Protein AF-0000000083318407 (afdb_homodimer)

Foldseek 3Di:
DDPPVPPADPVNVVVVLVVVLQVVLQVLCVVVPDGPVLLVLLVVCVVPFWAFLVRSCVVVVHDSVVSVVSLVVCVVVVQKDWDADPVDNPTITIGGDPNSVVSCVVRVVVSVVSVCVVCPPPDPVRVVVVVVVVVVVVVVVVD/DDPPVPPADPVNVVVVLVVVLQVVLQVLCVVVPDGPVLLVLLVVCVVPFWAFLVRSCVVVVHDSVVSVVSLVVCVVVVQKDWDADPVDNPTITIGGDPNSVVSCVVRVVVSVVSVCVSCPPPDPVRVVVVVVVVVVVVVVVVD

Sequence (286 aa):
MRMDHQADTLGFLLSRTYLAYAKAAGKITAGADMTPEQYGVLHRLTLADGVSQKKLAAIHSRDQTSISKVLDKLEHKEMIVRRGNPTDRRSVLVHLTDKGRDVERLLTPLMEASNAEAIEGLTEEELNLFIRVLNRIFGNVSGMRMDHQADTLGFLLSRTYLAYAKAAGKITAGADMTPEQYGVLHRLTLADGVSQKKLAAIHSRDQTSISKVLDKLEHKEMIVRRGNPTDRRSVLVHLTDKGRDVERLLTPLMEASNAEAIEGLTEEELNLFIRVLNRIFGNVSG

Secondary structure (DSSP, 8-state):
----TTS--HHHHHHHHHHHHHHHHHHHHGGGT--HHHHHHHHHHHHSSSEEHHHHHHHTT--HHHHHHHHHHHHHTTSEEEEEETTEEEEEEEEE-HHHHHHHHHHHHHHHHHHHHHTTT--HHHHHHHHHHHHHHHHHHH-/----TTS--HHHHHHHHHHHHHHHHHHHHGGGT--HHHHHHHHHHHHSSSEEHHHHHHHTT--HHHHHHHHHHHHHTTSEEEEEETTEEEEEEEEE-HHHHHHHHHHHHHHHHHHHHHTTT--HHHHHHHHHHHHHHHHHHH-

Radius of gyration: 20.49 Å; Cα contacts (8 Å, |Δi|>4): 335; chains: 2; bounding box: 45×53×48 Å

InterPro domains:
  IPR000835 MarR-type HTH domain [PF01047] (34-92)
  IPR000835 MarR-type HTH domain [PR00598] (51-67)
  IPR000835 MarR-type HTH domain [PR00598] (68-83)
  IPR000835 MarR-type HTH domain [PR00598] (87-103)
  IPR000835 MarR-type HTH domain [PR00598] (117-137)
  IPR000835 MarR-type HTH domain [PS50995] (7-139)
  IPR000835 MarR-type HTH domain [SM00347] (27-127)
  IPR036388 Winged helix-like DNA-binding domain superfamily [G3DSA:1.10.10.10] (2-142)
  IPR036390 Winged helix DNA-binding domain superfamily [SSF46785] (3-141)
  IPR039422 Transcription regulators MarR/SlyA-like [PTHR33164] (12-137)

Structure (mmCIF, N/CA/C/O backbone):
data_AF-0000000083318407-model_v1
#
loop_
_entity.id
_entity.type
_entity.pdbx_description
1 polymer 'MarR family transcriptional regulator'
#
loop_
_atom_site.group_PDB
_atom_site.id
_atom_site.type_symbol
_atom_site.label_atom_id
_atom_site.label_alt_id
_atom_site.label_comp_id
_atom_site.label_asym_id
_atom_site.label_entity_id
_atom_site.label_seq_id
_atom_site.pdbx_PDB_ins_code
_atom_site.Cartn_x
_atom_site.Cartn_y
_atom_site.Cartn_z
_atom_site.occupancy
_atom_site.B_iso_or_equiv
_atom_site.auth_seq_id
_atom_site.auth_comp_id
_atom_site.auth_asym_id
_atom_site.auth_atom_id
_atom_site.pdbx_PDB_model_num
ATOM 1 N N . MET A 1 1 ? -19.984 14.727 -1.677 1 25.41 1 MET A N 1
ATOM 2 C CA . MET A 1 1 ? -18.891 15.211 -0.849 1 25.41 1 MET A CA 1
ATOM 3 C C . MET A 1 1 ? -17.609 15.391 -1.678 1 25.41 1 MET A C 1
ATOM 5 O O . MET A 1 1 ? -17.125 14.438 -2.289 1 25.41 1 MET A O 1
ATOM 9 N N . ARG A 1 2 ? -17.344 16.516 -2.264 1 30.41 2 ARG A N 1
ATOM 10 C CA . ARG A 1 2 ? -16.344 17.078 -3.158 1 30.41 2 ARG A CA 1
ATOM 11 C C . ARG A 1 2 ? -14.938 16.672 -2.736 1 30.41 2 ARG A C 1
ATOM 13 O O . ARG A 1 2 ? -14.602 16.719 -1.552 1 30.41 2 ARG A O 1
ATOM 20 N N . MET A 1 3 ? -14.469 15.695 -3.219 1 35.44 3 MET A N 1
ATOM 21 C CA . MET A 1 3 ? -13.016 15.586 -3.096 1 35.44 3 MET A CA 1
ATOM 22 C C . MET A 1 3 ? -12.367 16.969 -3.1 1 35.44 3 MET A C 1
ATOM 24 O O . MET A 1 3 ? -12.438 17.688 -4.098 1 35.44 3 MET A O 1
ATOM 28 N N . ASP A 1 4 ? -12.648 17.781 -2.355 1 37.5 4 ASP A N 1
ATOM 29 C CA . ASP A 1 4 ? -11.859 19.016 -2.359 1 37.5 4 ASP A CA 1
ATOM 30 C C . ASP A 1 4 ? -10.414 18.734 -2.746 1 37.5 4 ASP A C 1
ATOM 32 O O . ASP A 1 4 ? -9.695 18.031 -2.023 1 37.5 4 ASP A O 1
ATOM 36 N N . HIS A 1 5 ? -10.148 18.406 -4.129 1 45.22 5 HIS A N 1
ATOM 37 C CA . HIS A 1 5 ? -9.023 18.219 -5.039 1 45.22 5 HIS A CA 1
ATOM 38 C C . HIS A 1 5 ? -7.719 18.703 -4.418 1 45.22 5 HIS A C 1
ATOM 40 O O . HIS A 1 5 ? -6.641 18.219 -4.762 1 45.22 5 HIS A O 1
ATOM 46 N N . GLN A 1 6 ? -7.941 19.969 -3.982 1 47.19 6 GLN A N 1
ATOM 47 C CA . GLN A 1 6 ? -6.77 20.812 -3.744 1 47.19 6 GLN A CA 1
ATOM 48 C C . GLN A 1 6 ? -5.762 20.094 -2.846 1 47.19 6 GLN A C 1
ATOM 50 O O . GLN A 1 6 ? -4.555 20.312 -2.967 1 47.19 6 GLN A O 1
ATOM 55 N N . ALA A 1 7 ? -6.348 19.125 -1.825 1 58.28 7 ALA A N 1
ATOM 56 C CA . ALA A 1 7 ? -5.449 18.828 -0.712 1 58.28 7 ALA A CA 1
ATOM 57 C C . ALA A 1 7 ? -4.902 17.406 -0.801 1 58.28 7 ALA A C 1
ATOM 59 O O . ALA A 1 7 ? -3.992 17.047 -0.054 1 58.28 7 ALA A O 1
ATOM 60 N N . ASP A 1 8 ? -5.41 16.672 -1.977 1 79.44 8 ASP A N 1
ATOM 61 C CA . ASP A 1 8 ? -4.926 15.305 -1.774 1 79.44 8 ASP A CA 1
ATOM 62 C C . ASP A 1 8 ? -3.633 15.062 -2.549 1 79.44 8 ASP A C 1
ATOM 64 O O . ASP A 1 8 ? -3.551 15.367 -3.742 1 79.44 8 ASP A O 1
ATOM 68 N N . THR A 1 9 ? -2.656 14.797 -1.932 1 87.38 9 THR A N 1
ATOM 69 C CA . THR A 1 9 ? -1.346 14.492 -2.494 1 87.38 9 THR A CA 1
ATOM 70 C C . THR A 1 9 ? -1.363 13.141 -3.203 1 87.38 9 THR A C 1
ATOM 72 O O . THR A 1 9 ? -2.266 12.328 -2.982 1 87.38 9 THR A O 1
ATOM 75 N N . LEU A 1 10 ? -0.443 12.977 -4.117 1 90.75 10 LEU A N 1
ATOM 76 C CA . LEU A 1 10 ? -0.267 11.703 -4.809 1 90.75 10 LEU A CA 1
ATOM 77 C C . LEU A 1 10 ? -0.138 10.562 -3.811 1 90.75 10 LEU A C 1
ATOM 79 O O . LEU A 1 10 ? -0.76 9.508 -3.982 1 90.75 10 LEU A O 1
ATOM 83 N N . GLY A 1 11 ? 0.652 10.805 -2.801 1 91.81 11 GLY A N 1
ATOM 84 C CA . GLY A 1 11 ? 0.847 9.789 -1.78 1 91.81 11 GLY A CA 1
ATOM 85 C C . GLY A 1 11 ? -0.444 9.367 -1.102 1 91.81 11 GLY A C 1
ATOM 86 O O . GLY A 1 11 ? -0.684 8.172 -0.895 1 91.81 11 GLY A O 1
ATOM 87 N N . PHE A 1 12 ? -1.238 10.336 -0.855 1 90.94 12 PHE A N 1
ATOM 88 C CA . PHE A 1 12 ? -2.521 10.07 -0.216 1 90.94 12 PHE A CA 1
ATOM 89 C C . PHE A 1 12 ? -3.426 9.258 -1.139 1 90.94 12 PHE A C 1
ATOM 91 O O . PHE A 1 12 ? -4.004 8.25 -0.723 1 90.94 12 PHE A O 1
ATOM 98 N N . LEU A 1 13 ? -3.531 9.672 -2.363 1 93.62 13 LEU A N 1
ATOM 99 C CA . LEU A 1 13 ? -4.422 9.016 -3.318 1 93.62 13 LEU A CA 1
ATOM 100 C C . LEU A 1 13 ? -3.967 7.59 -3.598 1 93.62 13 LEU A C 1
ATOM 102 O O . LEU A 1 13 ? -4.793 6.68 -3.701 1 93.62 13 LEU A O 1
ATOM 106 N N . LEU A 1 14 ? -2.678 7.359 -3.699 1 94.69 14 LEU A N 1
ATOM 107 C CA . LEU A 1 14 ? -2.127 6.023 -3.891 1 94.69 14 LEU A CA 1
ATOM 108 C C . LEU A 1 14 ? -2.398 5.145 -2.676 1 94.69 14 LEU A C 1
ATOM 110 O O . LEU A 1 14 ? -2.816 3.992 -2.82 1 94.69 14 LEU A O 1
ATOM 114 N N . SER A 1 15 ? -2.193 5.668 -1.496 1 93.56 15 SER A N 1
ATOM 115 C CA . SER A 1 15 ? -2.34 4.91 -0.257 1 93.56 15 SER A CA 1
ATOM 116 C C . SER A 1 15 ? -3.789 4.496 -0.031 1 93.56 15 SER A C 1
ATOM 118 O O . SER A 1 15 ? -4.07 3.328 0.245 1 93.56 15 SER A O 1
ATOM 120 N N . ARG A 1 16 ? -4.676 5.473 -0.14 1 92.06 16 ARG A N 1
ATOM 121 C CA . ARG A 1 16 ? -6.07 5.156 0.15 1 92.06 16 ARG A CA 1
ATOM 122 C C . ARG A 1 16 ? -6.617 4.133 -0.842 1 92.06 16 ARG A C 1
ATOM 124 O O . ARG A 1 16 ? -7.398 3.256 -0.471 1 92.06 16 ARG A O 1
ATOM 131 N N . THR A 1 17 ? -6.273 4.281 -2.156 1 95.19 17 THR A N 1
ATOM 132 C CA . THR A 1 17 ? -6.75 3.357 -3.18 1 95.19 17 THR A CA 1
ATOM 133 C C . THR A 1 17 ? -6.176 1.961 -2.959 1 95.19 17 THR A C 1
ATOM 135 O O . THR A 1 17 ? -6.898 0.967 -3.045 1 95.19 17 THR A O 1
ATOM 138 N N . TYR A 1 18 ? -4.891 1.896 -2.641 1 94.69 18 TYR A N 1
ATOM 139 C CA . TYR A 1 18 ? -4.262 0.607 -2.369 1 94.69 18 TYR A CA 1
ATOM 140 C C . TYR A 1 18 ? -4.906 -0.07 -1.165 1 94.69 18 TYR A C 1
ATOM 142 O O . TYR A 1 18 ? -5.23 -1.258 -1.214 1 94.69 18 TYR A O 1
ATOM 150 N N . LEU A 1 19 ? -5.102 0.662 -0.114 1 92.38 19 LEU A N 1
ATOM 151 C CA . LEU A 1 19 ? -5.652 0.089 1.11 1 92.38 19 LEU A CA 1
ATOM 152 C C . LEU A 1 19 ? -7.082 -0.392 0.892 1 92.38 19 LEU A C 1
ATOM 154 O O . LEU A 1 19 ? -7.477 -1.438 1.411 1 92.38 19 LEU A O 1
ATOM 158 N N . ALA A 1 20 ? -7.848 0.402 0.17 1 93.62 20 ALA A N 1
ATOM 159 C CA . ALA A 1 20 ? -9.203 -0.026 -0.167 1 93.62 20 ALA A CA 1
ATOM 160 C C . ALA A 1 20 ? -9.188 -1.3 -1.006 1 93.62 20 ALA A C 1
ATOM 162 O O . ALA A 1 20 ? -9.977 -2.217 -0.773 1 93.62 20 ALA A O 1
ATOM 163 N N . TYR A 1 21 ? -8.289 -1.341 -1.999 1 94.56 21 TYR A N 1
ATOM 164 C CA . TYR A 1 21 ? -8.148 -2.531 -2.83 1 94.56 21 TYR A CA 1
ATOM 165 C C . TYR A 1 21 ? -7.738 -3.736 -1.992 1 94.56 21 TYR A C 1
ATOM 167 O O . TYR A 1 21 ? -8.297 -4.824 -2.145 1 94.56 21 TYR A O 1
ATOM 175 N N . ALA A 1 22 ? -6.762 -3.529 -1.128 1 93.5 22 ALA A N 1
ATOM 176 C CA . ALA A 1 22 ? -6.262 -4.602 -0.271 1 93.5 22 ALA A CA 1
ATOM 177 C C . ALA A 1 22 ? -7.363 -5.133 0.641 1 93.5 22 ALA A C 1
ATOM 179 O O . ALA A 1 22 ? -7.438 -6.336 0.898 1 93.5 22 ALA A O 1
ATOM 180 N N . LYS A 1 23 ? -8.148 -4.266 1.11 1 92.88 23 LYS A N 1
ATOM 181 C CA . LYS A 1 23 ? -9.273 -4.668 1.949 1 92.88 23 LYS A CA 1
ATOM 182 C C . LYS A 1 23 ? -10.25 -5.551 1.176 1 92.88 23 LYS A C 1
ATOM 184 O O . LYS A 1 23 ? -10.695 -6.582 1.683 1 92.88 23 LYS A O 1
ATOM 189 N N . ALA A 1 24 ? -10.578 -5.164 -0.014 1 94.25 24 ALA A N 1
ATOM 190 C CA . ALA A 1 24 ? -11.469 -5.961 -0.858 1 94.25 24 ALA A CA 1
ATOM 191 C C . ALA A 1 24 ? -10.852 -7.316 -1.178 1 94.25 24 ALA A C 1
ATOM 193 O O . ALA A 1 24 ? -11.523 -8.344 -1.104 1 94.25 24 ALA A O 1
ATOM 194 N N . ALA A 1 25 ? -9.594 -7.301 -1.529 1 95.19 25 ALA A N 1
ATOM 195 C CA . ALA A 1 25 ? -8.883 -8.547 -1.812 1 95.19 25 ALA A CA 1
ATOM 196 C C . ALA A 1 25 ? -8.812 -9.43 -0.571 1 95.19 25 ALA A C 1
ATOM 198 O O . ALA A 1 25 ? -8.875 -10.656 -0.673 1 95.19 25 ALA A O 1
ATOM 199 N N . GLY A 1 26 ? -8.641 -8.789 0.527 1 96 26 GLY A N 1
ATOM 200 C CA . GLY A 1 26 ? -8.578 -9.508 1.791 1 96 26 GLY A CA 1
ATOM 201 C C . GLY A 1 26 ? -9.836 -10.305 2.086 1 96 26 GLY A C 1
ATOM 202 O O . GLY A 1 26 ? -9.766 -11.414 2.621 1 96 26 GLY A O 1
ATOM 203 N N . LYS A 1 27 ? -10.969 -9.75 1.751 1 95.5 27 LYS A N 1
ATOM 204 C CA . LYS A 1 27 ? -12.227 -10.469 1.933 1 95.5 27 LYS A CA 1
ATOM 205 C C . LYS A 1 27 ? -12.25 -11.758 1.116 1 95.5 27 LYS A C 1
ATOM 207 O O . LYS A 1 27 ? -12.773 -12.773 1.569 1 95.5 27 LYS A O 1
ATOM 212 N N . ILE A 1 28 ? -11.664 -11.688 -0.024 1 95.69 28 ILE A N 1
ATOM 213 C CA . ILE A 1 28 ? -11.648 -12.836 -0.924 1 95.69 28 ILE A CA 1
ATOM 214 C C . ILE A 1 28 ? -10.648 -13.875 -0.417 1 95.69 28 I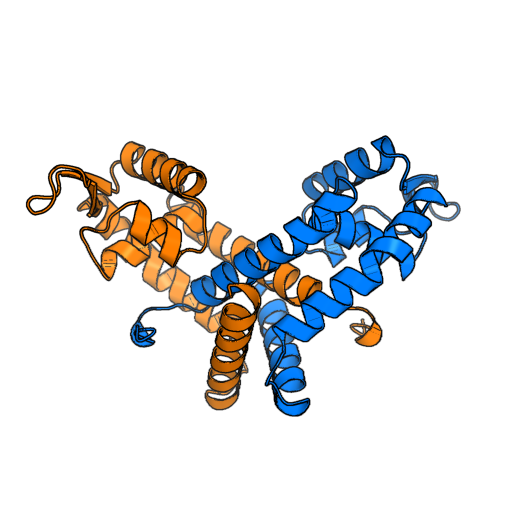LE A C 1
ATOM 216 O O . ILE A 1 28 ? -10.977 -15.062 -0.311 1 95.69 28 ILE A O 1
ATOM 220 N N . THR A 1 29 ? -9.445 -13.398 -0.048 1 96.88 29 THR A N 1
ATOM 221 C CA . THR A 1 29 ? -8.375 -14.32 0.325 1 96.88 29 THR A CA 1
ATOM 222 C C . THR A 1 29 ? -8.656 -14.945 1.69 1 96.88 29 THR A C 1
ATOM 224 O O . THR A 1 29 ? -8.164 -16.031 1.989 1 96.88 29 THR A O 1
ATOM 227 N N . ALA A 1 30 ? -9.484 -14.289 2.455 1 95 30 ALA A N 1
ATOM 228 C CA . ALA A 1 30 ? -9.844 -14.805 3.773 1 95 30 ALA A CA 1
ATOM 229 C C . ALA A 1 30 ? -10.523 -16.172 3.664 1 95 30 ALA A C 1
ATOM 231 O O . ALA A 1 30 ? -10.391 -17 4.555 1 95 30 ALA A O 1
ATOM 232 N N . GLY A 1 31 ? -11.203 -16.359 2.566 1 92.19 31 GLY A N 1
ATOM 233 C CA . GLY A 1 31 ? -11.867 -17.625 2.336 1 92.19 31 GLY A CA 1
ATOM 234 C C . GLY A 1 31 ? -10.914 -18.797 2.283 1 92.19 31 GLY A C 1
ATOM 235 O O . GLY A 1 31 ? -11.312 -19.938 2.527 1 92.19 31 GLY A O 1
ATOM 236 N N . ALA A 1 32 ? -9.664 -18.531 2.008 1 92.81 32 ALA A N 1
ATOM 237 C CA . ALA A 1 32 ? -8.641 -19.578 1.955 1 92.81 32 ALA A CA 1
ATOM 238 C C . ALA A 1 32 ? -7.637 -19.406 3.094 1 92.81 32 ALA A C 1
ATOM 240 O O . ALA A 1 32 ? -6.52 -19.938 3.021 1 92.81 32 ALA A O 1
ATOM 241 N N . ASP A 1 33 ? -7.965 -18.609 4.035 1 93.44 33 ASP A N 1
ATOM 242 C CA . ASP A 1 33 ? -7.117 -18.328 5.195 1 93.44 33 ASP A CA 1
ATOM 243 C C . ASP A 1 33 ? -5.773 -17.75 4.77 1 93.44 33 ASP A C 1
ATOM 245 O O . ASP A 1 33 ? -4.719 -18.234 5.188 1 93.44 33 ASP A O 1
ATOM 249 N N . MET A 1 34 ? -5.816 -16.797 3.898 1 94.88 34 MET A N 1
ATOM 250 C CA . MET A 1 34 ? -4.598 -16.156 3.395 1 94.88 34 MET A CA 1
ATOM 251 C C . MET A 1 34 ? -4.762 -14.648 3.322 1 94.88 34 MET A C 1
ATOM 253 O O . MET A 1 34 ? -5.887 -14.133 3.332 1 94.88 34 MET A O 1
ATOM 257 N N . THR A 1 35 ? -3.672 -13.969 3.336 1 94.56 35 THR A N 1
ATOM 258 C CA . THR A 1 35 ? -3.662 -12.523 3.096 1 94.56 35 THR A CA 1
ATOM 259 C C . THR A 1 35 ? -3.455 -12.227 1.613 1 94.56 35 THR A C 1
ATOM 261 O O . THR A 1 35 ? -3.014 -13.094 0.855 1 94.56 35 THR A O 1
ATOM 264 N N . PRO A 1 36 ? -3.781 -11.031 1.259 1 94.19 36 PRO A N 1
ATOM 265 C CA . PRO A 1 36 ? -3.516 -10.656 -0.132 1 94.19 36 PRO A CA 1
ATOM 266 C C . PRO A 1 36 ? -2.039 -10.773 -0.503 1 94.19 36 PRO A C 1
ATOM 268 O O . PRO A 1 36 ? -1.711 -11.133 -1.639 1 94.19 36 PRO A O 1
ATOM 271 N N . GLU A 1 37 ? -1.188 -10.531 0.443 1 93.56 37 GLU A N 1
ATOM 272 C CA . GLU A 1 37 ? 0.246 -10.648 0.193 1 93.56 37 GLU A CA 1
ATOM 273 C C . GLU A 1 37 ? 0.644 -12.094 -0.079 1 93.56 37 GLU A C 1
ATOM 275 O O . GLU A 1 37 ? 1.44 -12.367 -0.979 1 93.56 37 GLU A O 1
ATOM 280 N N . GLN A 1 38 ? 0.124 -12.953 0.739 1 95.12 38 GLN A N 1
ATOM 281 C CA . GLN A 1 38 ? 0.375 -14.375 0.526 1 95.12 38 GLN A CA 1
ATOM 282 C C . GLN A 1 38 ? -0.147 -14.828 -0.835 1 95.12 38 GLN A C 1
ATOM 284 O O . GLN A 1 38 ? 0.539 -15.547 -1.56 1 95.12 38 GLN A O 1
ATOM 289 N N . TYR A 1 39 ? -1.319 -14.383 -1.18 1 95.06 39 TYR A N 1
ATOM 290 C CA . TYR A 1 39 ? -1.893 -14.703 -2.482 1 95.06 39 TYR A CA 1
ATOM 291 C C . TYR A 1 39 ? -1.004 -14.188 -3.609 1 95.06 39 TYR A C 1
ATOM 293 O O . TYR A 1 39 ? -0.805 -14.875 -4.613 1 95.06 39 TYR A O 1
ATOM 301 N N . GLY A 1 40 ? -0.54 -12.992 -3.49 1 94 40 GLY A N 1
ATOM 302 C CA . GLY A 1 40 ? 0.344 -12.43 -4.496 1 94 40 GLY A CA 1
ATOM 303 C C . GLY A 1 40 ? 1.558 -13.297 -4.777 1 94 40 GLY A C 1
ATOM 304 O O . GLY A 1 40 ? 1.948 -13.469 -5.938 1 94 40 GLY A O 1
ATOM 305 N N . VAL A 1 41 ? 2.164 -13.781 -3.744 1 93.62 41 VAL A N 1
ATOM 306 C CA . VAL A 1 41 ? 3.338 -14.641 -3.887 1 93.62 41 VAL A CA 1
ATOM 307 C C . VAL A 1 41 ? 2.947 -15.945 -4.57 1 93.62 41 VAL A C 1
ATOM 309 O O . VAL A 1 41 ? 3.635 -16.406 -5.484 1 93.62 41 VAL A O 1
ATOM 312 N N . LEU A 1 42 ? 1.852 -16.516 -4.137 1 94.38 42 LEU A N 1
ATOM 313 C CA . LEU A 1 42 ? 1.364 -17.75 -4.746 1 94.38 42 LEU A CA 1
ATOM 314 C C . LEU A 1 42 ? 1.091 -17.547 -6.234 1 94.38 42 LEU A C 1
ATOM 316 O O . LEU A 1 42 ? 1.454 -18.391 -7.055 1 94.38 42 LEU A O 1
ATOM 320 N N . HIS A 1 43 ? 0.433 -16.516 -6.465 1 93.69 43 HIS A N 1
ATOM 321 C CA . HIS A 1 43 ? 0.08 -16.203 -7.848 1 93.69 43 HIS A CA 1
ATOM 322 C C . HIS A 1 43 ? 1.326 -16.062 -8.711 1 93.69 43 HIS A C 1
ATOM 324 O O . HIS A 1 43 ? 1.36 -16.547 -9.844 1 93.69 43 HIS A O 1
ATOM 330 N N . ARG A 1 44 ? 2.309 -15.375 -8.188 1 92.19 44 ARG A N 1
ATOM 331 C CA . ARG A 1 44 ? 3.559 -15.211 -8.922 1 92.19 44 ARG A CA 1
ATOM 332 C C . ARG A 1 44 ? 4.184 -16.562 -9.242 1 92.19 44 ARG A C 1
ATOM 334 O O . ARG A 1 44 ? 4.727 -16.766 -10.328 1 92.19 44 ARG A O 1
ATOM 341 N N . LEU A 1 45 ? 4.094 -17.469 -8.391 1 93.94 45 LEU A N 1
ATOM 342 C CA . LEU A 1 45 ? 4.719 -18.781 -8.539 1 93.94 45 LEU A CA 1
ATOM 343 C C . LEU A 1 45 ? 3.977 -19.625 -9.578 1 93.94 45 LEU A C 1
ATOM 345 O O . LEU A 1 45 ? 4.531 -20.578 -10.117 1 93.94 45 LEU A O 1
ATOM 349 N N . THR A 1 46 ? 2.703 -19.297 -9.797 1 90.75 46 THR A N 1
ATOM 350 C CA . THR A 1 46 ? 1.964 -19.969 -10.859 1 90.75 46 THR A CA 1
ATOM 351 C C . THR A 1 46 ? 2.477 -19.547 -12.227 1 90.75 46 THR A C 1
ATOM 353 O O . THR A 1 46 ? 2.373 -20.297 -13.195 1 90.75 46 THR A O 1
ATOM 356 N N . LEU A 1 47 ? 2.979 -18.359 -12.281 1 87.81 47 LEU A N 1
ATOM 357 C CA . LEU A 1 47 ? 3.498 -17.812 -13.531 1 87.81 47 LEU A CA 1
ATOM 358 C C . LEU A 1 47 ? 4.938 -18.266 -13.766 1 87.81 47 LEU A C 1
ATOM 360 O O . LEU A 1 47 ? 5.355 -18.438 -14.914 1 87.81 47 LEU A O 1
ATOM 364 N N . ALA A 1 48 ? 5.668 -18.297 -12.711 1 88.19 48 ALA A N 1
ATOM 365 C CA . ALA A 1 48 ? 7.051 -18.781 -12.727 1 88.19 48 ALA A CA 1
ATOM 366 C C . ALA A 1 48 ? 7.359 -19.609 -11.484 1 88.19 48 ALA A C 1
ATOM 368 O O . ALA A 1 48 ? 7.648 -19.062 -10.422 1 88.19 48 ALA A O 1
ATOM 369 N N . ASP A 1 49 ? 7.449 -20.891 -11.75 1 89.94 49 ASP A N 1
ATOM 370 C CA . ASP A 1 49 ? 7.734 -21.797 -10.641 1 89.94 49 ASP A CA 1
ATOM 371 C C . ASP A 1 49 ? 9.234 -21.906 -10.391 1 89.94 49 ASP A C 1
ATOM 373 O O . ASP A 1 49 ? 10.031 -21.812 -11.328 1 89.94 49 ASP A O 1
ATOM 377 N N . GLY A 1 50 ? 9.586 -22.047 -9.125 1 93.25 50 GLY A N 1
ATOM 378 C CA . GLY A 1 50 ? 10.992 -22.125 -8.797 1 93.25 50 GLY A CA 1
ATOM 379 C C . GLY A 1 50 ? 11.695 -20.781 -8.82 1 93.25 50 GLY A C 1
ATOM 380 O O . GLY A 1 50 ? 12.609 -20.562 -9.617 1 93.25 50 GLY A O 1
ATOM 381 N N . VAL A 1 51 ? 11.336 -19.891 -7.988 1 94.06 51 VAL A N 1
ATOM 382 C CA . VAL A 1 51 ? 11.875 -18.547 -7.902 1 94.06 51 VAL A CA 1
ATOM 383 C C . VAL A 1 51 ? 12.578 -18.344 -6.562 1 94.06 51 VAL A C 1
ATOM 385 O O . VAL A 1 51 ? 12.102 -18.828 -5.531 1 94.06 51 VAL A O 1
ATOM 388 N N . SER A 1 52 ? 13.672 -17.688 -6.59 1 94 52 SER A N 1
ATOM 389 C CA . SER A 1 52 ? 14.398 -17.453 -5.344 1 94 52 SER A CA 1
ATOM 390 C C . SER A 1 52 ? 13.695 -16.422 -4.469 1 94 52 SER A C 1
ATOM 392 O O . SER A 1 52 ? 12.922 -15.602 -4.973 1 94 52 SER A O 1
ATOM 394 N N . GLN A 1 53 ? 13.945 -16.531 -3.16 1 93.5 53 GLN A N 1
ATOM 395 C CA . GLN A 1 53 ? 13.406 -15.539 -2.229 1 93.5 53 GLN A CA 1
ATOM 396 C C . GLN A 1 53 ? 13.852 -14.133 -2.604 1 93.5 53 GLN A C 1
ATOM 398 O O . GLN A 1 53 ? 13.07 -13.18 -2.51 1 93.5 53 GLN A O 1
ATOM 403 N N . LYS A 1 54 ? 15.086 -14 -3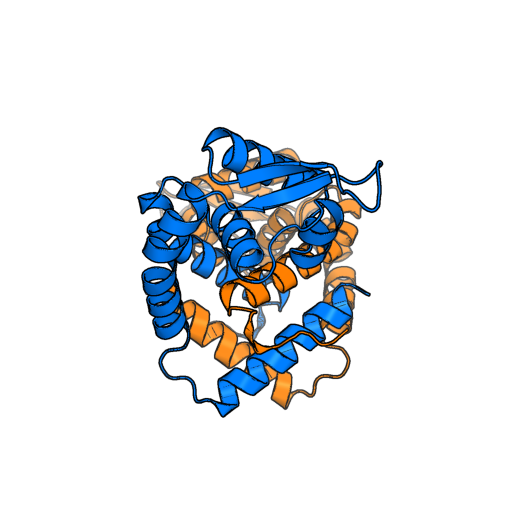.045 1 92.06 54 LYS A N 1
ATOM 404 C CA . LYS A 1 54 ? 15.625 -12.703 -3.451 1 92.06 54 LYS A CA 1
ATOM 405 C C . LYS A 1 54 ? 14.844 -12.125 -4.629 1 92.06 54 LYS A C 1
ATOM 407 O O . LYS A 1 54 ? 14.508 -10.945 -4.633 1 92.06 54 LYS A O 1
ATOM 412 N N . LYS A 1 55 ? 14.594 -12.922 -5.582 1 91.94 55 LYS A N 1
ATOM 413 C CA . LYS A 1 55 ? 13.859 -12.492 -6.766 1 91.94 55 LYS A CA 1
ATOM 414 C C . LYS A 1 55 ? 12.414 -12.148 -6.418 1 91.94 55 LYS A C 1
ATOM 416 O O . LYS A 1 55 ? 11.859 -11.18 -6.934 1 91.94 55 LYS A O 1
ATOM 421 N N . LEU A 1 56 ? 11.797 -12.969 -5.566 1 92.75 56 LEU A N 1
ATOM 422 C CA . LEU A 1 56 ? 10.43 -12.695 -5.133 1 92.75 56 LEU A CA 1
ATOM 423 C C . LEU A 1 56 ? 10.352 -11.367 -4.391 1 92.75 56 LEU A C 1
ATOM 425 O O . LEU A 1 56 ? 9.398 -10.602 -4.578 1 92.75 56 LEU A O 1
ATOM 429 N N . ALA A 1 57 ? 11.305 -11.078 -3.557 1 91.62 57 ALA A N 1
ATOM 430 C CA . ALA A 1 57 ? 11.359 -9.82 -2.814 1 91.62 57 ALA A CA 1
ATOM 431 C C . ALA A 1 57 ? 11.484 -8.633 -3.762 1 91.62 57 ALA A C 1
ATOM 433 O O . ALA A 1 57 ? 10.797 -7.621 -3.594 1 91.62 57 ALA A O 1
ATOM 434 N N . ALA A 1 58 ? 12.336 -8.789 -4.785 1 87.12 58 ALA A N 1
ATOM 435 C CA . ALA A 1 58 ? 12.547 -7.73 -5.77 1 87.12 58 ALA A CA 1
ATOM 436 C C . ALA A 1 58 ? 11.281 -7.457 -6.57 1 87.12 58 ALA A C 1
ATOM 438 O O . ALA A 1 58 ? 10.914 -6.301 -6.801 1 87.12 58 ALA A O 1
ATOM 439 N N . ILE A 1 59 ? 10.609 -8.508 -6.945 1 85.31 59 ILE A N 1
ATOM 440 C CA . ILE A 1 59 ? 9.391 -8.406 -7.742 1 85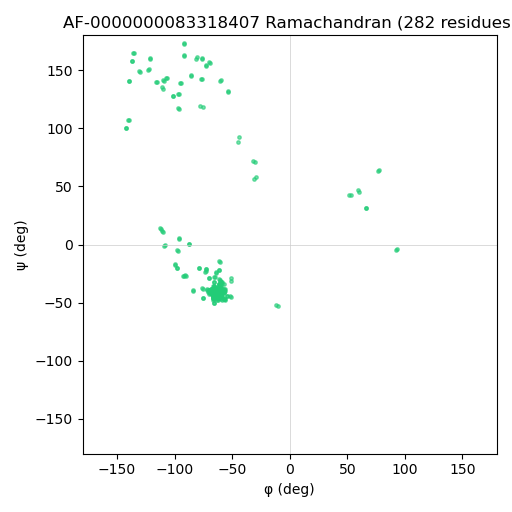.31 59 ILE A CA 1
ATOM 441 C C . ILE A 1 59 ? 8.305 -7.691 -6.941 1 85.31 59 ILE A C 1
ATOM 443 O O . ILE A 1 59 ? 7.555 -6.879 -7.488 1 85.31 59 ILE A O 1
ATOM 447 N N . HIS A 1 60 ? 8.18 -7.922 -5.648 1 85.94 60 HIS A N 1
ATOM 448 C CA . HIS A 1 60 ? 7.086 -7.418 -4.824 1 85.94 60 HIS A CA 1
ATOM 449 C C . HIS A 1 60 ? 7.48 -6.129 -4.113 1 85.94 60 HIS A C 1
ATOM 451 O O . HIS A 1 60 ? 6.719 -5.602 -3.301 1 85.94 60 HIS A O 1
ATOM 457 N N . SER A 1 61 ? 8.68 -5.562 -4.406 1 85.38 61 SER A N 1
ATOM 458 C CA . SER A 1 61 ? 9.195 -4.352 -3.775 1 85.38 61 SER A CA 1
ATOM 459 C C . SER A 1 61 ? 9.133 -4.449 -2.256 1 85.38 61 SER A C 1
ATOM 461 O O . SER A 1 61 ? 8.641 -3.539 -1.589 1 85.38 61 SER A O 1
ATOM 463 N N . ARG A 1 62 ? 9.492 -5.586 -1.794 1 86.88 62 ARG A N 1
ATOM 464 C CA . ARG A 1 62 ? 9.586 -5.859 -0.363 1 86.88 62 ARG A CA 1
ATOM 465 C C . ARG A 1 62 ? 11 -6.289 0.019 1 86.88 62 ARG A C 1
ATOM 467 O O . ARG A 1 62 ? 11.789 -6.684 -0.843 1 86.88 62 ARG A O 1
ATOM 474 N N . ASP A 1 63 ? 11.266 -6.141 1.298 1 87.94 63 ASP A N 1
ATOM 475 C CA . ASP A 1 63 ? 12.562 -6.629 1.749 1 87.94 63 ASP A CA 1
ATOM 476 C C . ASP A 1 63 ? 12.539 -8.141 1.964 1 87.94 63 ASP A C 1
ATOM 478 O O . ASP A 1 63 ? 11.469 -8.734 2.117 1 87.94 63 ASP A O 1
ATOM 482 N N . GLN A 1 64 ? 13.688 -8.703 1.989 1 90.06 64 GLN A N 1
ATOM 483 C CA . GLN A 1 64 ? 13.844 -10.148 2.088 1 90.06 64 GLN A CA 1
ATOM 484 C C . GLN A 1 64 ? 13.242 -10.688 3.381 1 90.06 64 GLN A C 1
ATOM 486 O O . GLN A 1 64 ? 12.68 -11.789 3.404 1 90.06 64 GLN A O 1
ATOM 491 N N . THR A 1 65 ? 13.352 -9.883 4.348 1 91.75 65 THR A N 1
ATOM 492 C CA . THR A 1 65 ? 12.812 -10.305 5.633 1 91.75 65 THR A CA 1
ATOM 493 C C . THR A 1 65 ? 11.289 -10.414 5.578 1 91.75 65 THR A C 1
ATOM 495 O O . THR A 1 65 ? 10.711 -11.383 6.07 1 91.75 65 THR A O 1
ATOM 498 N N . SER A 1 66 ? 10.609 -9.398 4.961 1 91.62 66 SER A N 1
ATOM 499 C CA . SER A 1 66 ? 9.156 -9.375 4.82 1 91.62 66 SER A CA 1
ATOM 500 C C . SER A 1 66 ? 8.672 -10.539 3.963 1 91.62 66 SER A C 1
ATOM 502 O O . SER A 1 66 ? 7.684 -11.195 4.301 1 91.62 66 SER A O 1
ATOM 504 N N . ILE A 1 67 ? 9.406 -10.82 2.928 1 94.38 67 ILE A N 1
ATOM 505 C CA . ILE A 1 67 ? 9.016 -11.906 2.027 1 94.38 67 ILE A CA 1
ATOM 506 C C . ILE A 1 67 ? 9.234 -13.25 2.711 1 94.38 67 ILE A C 1
ATOM 508 O O . ILE A 1 67 ? 8.453 -14.188 2.523 1 94.38 67 ILE A O 1
ATOM 512 N N . SER A 1 68 ? 10.344 -13.375 3.467 1 95.81 68 SER A N 1
ATOM 513 C CA . SER A 1 68 ? 10.625 -14.609 4.188 1 95.81 68 SER A CA 1
ATOM 514 C C . SER A 1 68 ? 9.477 -14.984 5.117 1 95.81 68 SER A C 1
ATOM 516 O O . SER A 1 68 ? 9.094 -16.156 5.195 1 95.81 68 SER A O 1
ATOM 518 N N . LYS A 1 69 ? 8.938 -14.008 5.738 1 96.44 69 LYS A N 1
ATOM 519 C CA . LYS A 1 69 ? 7.812 -14.242 6.637 1 96.44 69 LYS A CA 1
ATOM 520 C C . LYS A 1 69 ? 6.59 -14.75 5.871 1 96.44 69 LYS A C 1
ATOM 522 O O . LYS A 1 69 ? 5.867 -15.625 6.355 1 96.44 69 LYS A O 1
ATOM 527 N N . VAL A 1 70 ? 6.402 -14.211 4.762 1 96.69 70 VAL A N 1
ATOM 528 C CA . VAL A 1 70 ? 5.293 -14.633 3.916 1 96.69 70 VAL A CA 1
ATOM 529 C C . VAL A 1 70 ? 5.512 -16.078 3.459 1 96.69 70 VAL A C 1
ATOM 531 O O . VAL A 1 70 ? 4.594 -16.891 3.508 1 96.69 70 VAL A O 1
ATOM 534 N N . LEU A 1 71 ? 6.715 -16.344 3.117 1 97.38 71 LEU A N 1
ATOM 535 C CA . LEU A 1 71 ? 7.055 -17.688 2.643 1 97.38 71 LEU A CA 1
ATOM 536 C C . LEU A 1 71 ? 6.934 -18.703 3.768 1 97.38 71 LEU A C 1
ATOM 538 O O . LEU A 1 71 ? 6.461 -19.828 3.549 1 97.38 71 LEU A O 1
ATOM 542 N N . ASP A 1 72 ? 7.375 -18.344 4.969 1 97.56 72 ASP A N 1
ATOM 543 C CA . ASP A 1 72 ? 7.258 -19.219 6.133 1 97.56 72 ASP A CA 1
ATOM 544 C C . ASP A 1 72 ? 5.805 -19.609 6.375 1 97.56 72 ASP A C 1
ATOM 546 O O . ASP A 1 72 ? 5.512 -20.781 6.629 1 97.56 72 ASP A O 1
ATOM 550 N N . LYS A 1 73 ? 4.922 -18.688 6.223 1 97.56 73 LYS A N 1
ATOM 551 C CA . LYS A 1 73 ? 3.502 -18.938 6.453 1 97.56 73 LYS A CA 1
ATOM 552 C C . LYS A 1 73 ? 2.92 -19.844 5.371 1 97.56 73 LYS A C 1
ATOM 554 O O . LYS A 1 73 ? 2.145 -20.75 5.668 1 97.56 73 LYS A O 1
ATOM 559 N N . LEU A 1 74 ? 3.32 -19.609 4.168 1 97.62 74 LEU A N 1
ATOM 560 C CA . LEU A 1 74 ? 2.828 -20.422 3.053 1 97.62 74 LEU A CA 1
ATOM 561 C C . LEU A 1 74 ? 3.359 -21.844 3.131 1 97.62 74 LEU A C 1
ATOM 563 O O . LEU A 1 74 ? 2.654 -22.797 2.781 1 97.62 74 LEU A O 1
ATOM 567 N N . GLU A 1 75 ? 4.609 -21.938 3.541 1 97.81 75 GLU A N 1
ATOM 568 C CA . GLU A 1 75 ? 5.207 -23.266 3.705 1 97.81 75 GLU A CA 1
ATOM 569 C C . GLU A 1 75 ? 4.547 -24.031 4.844 1 97.81 75 GLU A C 1
ATOM 571 O O . GLU A 1 75 ? 4.312 -25.234 4.734 1 97.81 75 GLU A O 1
ATOM 576 N N . HIS A 1 76 ? 4.273 -23.297 5.914 1 97.38 76 HIS A N 1
ATOM 577 C CA . HIS A 1 76 ? 3.566 -23.891 7.039 1 97.38 76 HIS A CA 1
ATOM 578 C C . HIS A 1 76 ? 2.197 -24.422 6.617 1 97.38 76 HIS A C 1
ATOM 580 O O . HIS A 1 76 ? 1.749 -25.469 7.102 1 97.38 76 HIS A O 1
ATOM 586 N N . LYS A 1 77 ? 1.593 -23.766 5.652 1 96.81 77 LYS A N 1
ATOM 587 C CA . LYS A 1 77 ? 0.278 -24.156 5.148 1 96.81 77 LYS A CA 1
ATOM 588 C C . LYS A 1 77 ? 0.399 -25.188 4.039 1 96.81 77 LYS A C 1
ATOM 590 O O . LYS A 1 77 ? -0.599 -25.562 3.418 1 96.81 77 LYS A O 1
ATOM 595 N N . GLU A 1 78 ? 1.653 -25.516 3.775 1 97.75 78 GLU A N 1
ATOM 596 C CA . GLU A 1 78 ? 1.971 -26.547 2.799 1 97.75 78 GLU A CA 1
ATOM 597 C C . GLU A 1 78 ? 1.57 -26.125 1.39 1 97.75 78 GLU A C 1
ATOM 599 O O . GLU A 1 78 ? 1.146 -26.953 0.582 1 97.75 78 GLU A O 1
ATOM 604 N N . MET A 1 79 ? 1.626 -24.859 1.108 1 97.81 79 MET A N 1
ATOM 605 C CA . MET A 1 79 ? 1.228 -24.344 -0.195 1 97.81 79 MET A CA 1
ATOM 606 C C . MET A 1 79 ? 2.443 -24.125 -1.09 1 97.81 79 MET A C 1
ATOM 608 O O . MET A 1 79 ? 2.307 -23.984 -2.307 1 97.81 79 MET A O 1
ATOM 612 N N . ILE A 1 80 ? 3.568 -24.031 -0.438 1 98.25 80 ILE A N 1
ATOM 613 C CA . ILE A 1 80 ? 4.828 -23.938 -1.165 1 98.25 80 ILE A CA 1
ATOM 614 C C . ILE A 1 80 ? 5.863 -24.859 -0.528 1 98.25 80 ILE A C 1
ATOM 616 O O . ILE A 1 80 ? 5.648 -25.391 0.569 1 98.25 80 ILE A O 1
ATOM 620 N N . VAL A 1 81 ? 6.949 -25.109 -1.254 1 98.06 81 VAL A N 1
ATOM 621 C CA . VAL A 1 81 ? 8.094 -25.859 -0.744 1 98.06 81 VAL A CA 1
ATOM 622 C C . VAL A 1 81 ? 9.391 -25.219 -1.229 1 98.06 81 VAL A C 1
ATOM 624 O O . VAL A 1 81 ? 9.438 -24.656 -2.328 1 98.06 81 VAL A O 1
ATOM 627 N N . ARG A 1 82 ? 10.359 -25.188 -0.381 1 96.88 82 ARG A N 1
ATOM 628 C CA . ARG A 1 82 ? 11.688 -24.703 -0.732 1 96.88 82 ARG A CA 1
ATOM 629 C C . ARG A 1 82 ? 12.625 -25.844 -1.073 1 96.88 82 ARG A C 1
ATOM 631 O O . ARG A 1 82 ? 12.672 -26.859 -0.359 1 96.88 82 ARG A O 1
ATOM 638 N N . ARG A 1 83 ? 13.266 -25.703 -2.203 1 95.81 83 ARG A N 1
ATOM 639 C CA . ARG A 1 83 ? 14.211 -26.719 -2.65 1 95.81 83 ARG A CA 1
ATOM 640 C C . ARG A 1 83 ? 15.539 -26.094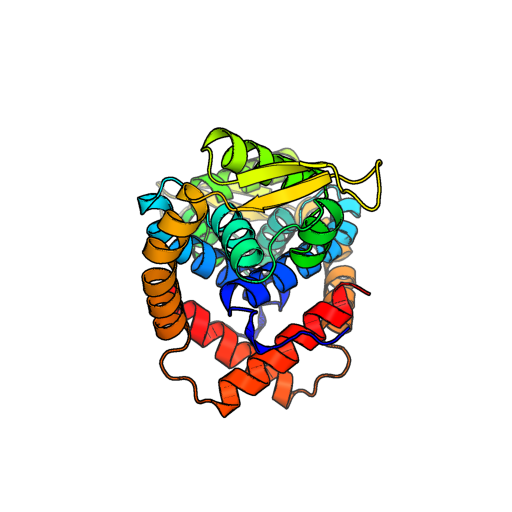 -3.053 1 95.81 83 ARG A C 1
ATOM 642 O O . ARG A 1 83 ? 15.578 -24.953 -3.537 1 95.81 83 ARG A O 1
ATOM 649 N N . GLY A 1 84 ? 16.609 -26.844 -2.859 1 93.25 84 GLY A N 1
ATOM 650 C CA . GLY A 1 84 ? 17.906 -26.375 -3.301 1 93.25 84 GLY A CA 1
ATOM 651 C C . GLY A 1 84 ? 17.984 -26.125 -4.793 1 93.25 84 GLY A C 1
ATOM 652 O O . GLY A 1 84 ? 17.359 -26.844 -5.582 1 93.25 84 GLY A O 1
ATOM 653 N N . ASN A 1 85 ? 18.672 -25.062 -5.137 1 88.62 85 ASN A N 1
ATOM 654 C CA . ASN A 1 85 ? 18.906 -24.75 -6.543 1 88.62 85 ASN A CA 1
ATOM 655 C C . ASN A 1 85 ? 19.969 -25.656 -7.156 1 88.62 85 ASN A C 1
ATOM 657 O O . ASN A 1 85 ? 21.109 -25.672 -6.707 1 88.62 85 ASN A O 1
ATOM 661 N N . PRO A 1 86 ? 19.594 -26.359 -8.094 1 86.88 86 PRO A N 1
ATOM 662 C CA . PRO A 1 86 ? 20.547 -27.297 -8.695 1 86.88 86 PRO A CA 1
ATOM 663 C C . PRO A 1 86 ? 21.719 -26.578 -9.359 1 86.88 86 PRO A C 1
ATOM 665 O O . PRO A 1 86 ? 22.812 -27.141 -9.469 1 86.88 86 PRO A O 1
ATOM 668 N N . THR A 1 87 ? 21.531 -25.391 -9.742 1 89.19 87 THR A N 1
ATOM 669 C CA . THR A 1 87 ? 22.547 -24.656 -10.5 1 89.19 87 THR A CA 1
ATOM 670 C C . THR A 1 87 ? 23.344 -23.719 -9.586 1 89.19 87 THR A C 1
ATOM 672 O O . THR A 1 87 ? 24.359 -23.156 -10 1 89.19 87 THR A O 1
ATOM 675 N N . ASP A 1 88 ? 22.828 -23.484 -8.5 1 86.81 88 ASP A N 1
ATOM 676 C CA . ASP A 1 88 ? 23.453 -22.625 -7.504 1 86.81 88 ASP A CA 1
ATOM 677 C C . ASP A 1 88 ? 23.234 -23.156 -6.09 1 86.81 88 ASP A C 1
ATOM 679 O O . ASP A 1 88 ? 22.219 -22.859 -5.465 1 86.81 88 ASP A O 1
ATOM 683 N N . ARG A 1 89 ? 24.234 -23.828 -5.527 1 83.38 89 ARG A N 1
ATOM 684 C CA . ARG A 1 89 ? 24.109 -24.516 -4.246 1 83.38 89 ARG A CA 1
ATOM 685 C C . ARG A 1 89 ? 23.766 -23.531 -3.129 1 83.38 89 ARG A C 1
ATOM 687 O O . ARG A 1 89 ? 23.219 -23.922 -2.098 1 83.38 89 ARG A O 1
ATOM 694 N N . ARG A 1 90 ? 23.938 -22.25 -3.373 1 84.69 90 ARG A N 1
ATOM 695 C CA . ARG A 1 90 ? 23.734 -21.266 -2.316 1 84.69 90 ARG A CA 1
ATOM 696 C C . ARG A 1 90 ? 22.344 -20.656 -2.4 1 84.69 90 ARG A C 1
ATOM 698 O O . ARG A 1 90 ? 21.906 -19.953 -1.486 1 84.69 90 ARG A O 1
ATOM 705 N N . SER A 1 91 ? 21.766 -21.109 -3.467 1 88.31 91 SER A N 1
ATOM 706 C CA . SER A 1 91 ? 20.453 -20.516 -3.67 1 88.31 91 SER A CA 1
ATOM 707 C C . SER A 1 91 ? 19.328 -21.516 -3.42 1 88.31 91 SER A C 1
ATOM 709 O O . SER A 1 91 ? 19.5 -22.719 -3.699 1 88.31 91 SER A O 1
ATOM 711 N N . VAL A 1 92 ? 18.266 -21.062 -2.803 1 94 92 VAL A N 1
ATOM 712 C CA . VAL A 1 92 ? 17.078 -21.875 -2.557 1 94 92 VAL A CA 1
ATOM 713 C C . VAL A 1 92 ? 15.922 -21.375 -3.43 1 94 92 VAL A C 1
ATOM 715 O O . VAL A 1 92 ? 15.695 -20.172 -3.551 1 94 92 VAL A O 1
ATOM 718 N N . LEU A 1 93 ? 15.258 -22.328 -4.043 1 97 93 LEU A N 1
ATOM 719 C CA . LEU A 1 93 ? 14.141 -21.984 -4.922 1 97 93 LEU A CA 1
ATOM 720 C C . LEU A 1 93 ? 12.805 -22.328 -4.27 1 97 93 LEU A C 1
ATOM 722 O O . LEU A 1 93 ? 12.68 -23.359 -3.605 1 97 93 LEU A O 1
ATOM 726 N N . VAL A 1 94 ? 11.805 -21.469 -4.504 1 97.62 94 VAL A N 1
ATOM 727 C CA . VAL A 1 94 ? 10.461 -21.656 -3.973 1 97.62 94 VAL A CA 1
ATOM 728 C C . VAL A 1 94 ? 9.547 -22.203 -5.062 1 97.62 94 VAL A C 1
ATOM 730 O O . VAL A 1 94 ? 9.484 -21.672 -6.168 1 97.62 94 VAL A O 1
ATOM 733 N N . HIS A 1 95 ? 8.867 -23.312 -4.707 1 97.44 95 HIS A N 1
ATOM 734 C CA . HIS A 1 95 ? 7.977 -23.984 -5.645 1 97.44 95 HIS A CA 1
ATOM 735 C C . HIS A 1 95 ? 6.562 -24.094 -5.086 1 97.44 95 HIS A C 1
ATOM 737 O O . HIS A 1 95 ? 6.379 -24.219 -3.871 1 97.44 95 HIS A O 1
ATOM 743 N N . LEU A 1 96 ? 5.609 -24.094 -6.059 1 96.81 96 LEU A N 1
ATOM 744 C CA . LEU A 1 96 ? 4.234 -24.375 -5.66 1 96.81 96 LEU A CA 1
ATOM 745 C C . LEU A 1 96 ? 4.035 -25.859 -5.406 1 96.81 96 LEU A C 1
ATOM 747 O O . LEU A 1 96 ? 4.582 -26.703 -6.129 1 96.81 96 LEU A O 1
ATOM 751 N N . THR A 1 97 ? 3.225 -26.156 -4.387 1 97.81 97 THR A N 1
ATOM 752 C CA . THR A 1 97 ? 2.73 -27.516 -4.215 1 97.81 97 THR A CA 1
ATOM 753 C C . THR A 1 97 ? 1.391 -27.703 -4.926 1 97.81 97 THR A C 1
ATOM 755 O O . THR A 1 97 ? 0.829 -26.734 -5.457 1 97.81 97 THR A O 1
ATOM 758 N N . ASP A 1 98 ? 0.904 -28.953 -4.961 1 97.06 98 ASP A N 1
ATOM 759 C CA . ASP A 1 98 ? -0.421 -29.219 -5.52 1 97.06 98 ASP A CA 1
ATOM 760 C C . ASP A 1 98 ? -1.5 -28.484 -4.727 1 97.06 98 ASP A C 1
ATOM 762 O O . ASP A 1 98 ? -2.459 -27.969 -5.305 1 97.06 98 ASP A O 1
ATOM 766 N N . LYS A 1 99 ? -1.22 -28.422 -3.494 1 96.94 99 LYS A N 1
ATOM 767 C CA . LYS A 1 99 ? -2.16 -27.688 -2.646 1 96.94 99 LYS A CA 1
ATOM 768 C C . LYS A 1 99 ? -2.17 -26.203 -2.984 1 96.94 99 LYS A C 1
ATOM 770 O O . LYS A 1 99 ? -3.234 -25.578 -3.057 1 96.94 99 LYS A O 1
ATOM 775 N N . GLY A 1 100 ? -0.984 -25.609 -3.127 1 96.94 100 GLY A N 1
ATOM 776 C CA . GLY A 1 100 ? -0.887 -24.219 -3.529 1 96.94 100 GLY A CA 1
ATOM 777 C C . GLY A 1 100 ? -1.572 -23.938 -4.852 1 96.94 100 GLY A C 1
ATOM 778 O O . GLY A 1 100 ? -2.254 -22.922 -4.992 1 96.94 100 GLY A O 1
ATOM 779 N N . ARG A 1 101 ? -1.441 -24.828 -5.762 1 95.88 101 ARG A N 1
ATOM 780 C CA . ARG A 1 101 ? -2.061 -24.688 -7.074 1 95.88 101 ARG A CA 1
ATOM 781 C C . ARG A 1 101 ? -3.58 -24.75 -6.973 1 95.88 101 ARG A C 1
ATOM 783 O O . ARG A 1 101 ? -4.289 -24.047 -7.695 1 95.88 101 ARG A O 1
ATOM 790 N N . ASP A 1 102 ? -4.078 -25.688 -6.141 1 96.12 102 ASP A N 1
ATOM 791 C CA . ASP A 1 102 ? -5.516 -25.828 -5.945 1 96.12 102 ASP A CA 1
ATOM 792 C C . ASP A 1 102 ? -6.129 -24.562 -5.367 1 96.12 102 ASP A C 1
ATOM 794 O O . ASP A 1 102 ? -7.211 -24.141 -5.781 1 96.12 102 ASP A O 1
ATOM 798 N N . VAL A 1 103 ? -5.387 -23.953 -4.473 1 95.62 103 VAL A N 1
ATOM 799 C CA . VAL A 1 103 ? -5.859 -22.719 -3.852 1 95.62 103 VAL A CA 1
ATOM 800 C C . VAL A 1 103 ? -5.891 -21.594 -4.887 1 95.62 103 VAL A C 1
ATOM 802 O O . VAL A 1 103 ? -6.84 -20.812 -4.938 1 95.62 103 VAL A O 1
ATOM 805 N N . GLU A 1 104 ? -4.891 -21.531 -5.672 1 94 104 GLU A N 1
ATOM 806 C CA . GLU A 1 104 ? -4.836 -20.547 -6.738 1 94 104 GLU A CA 1
ATOM 807 C C . GLU A 1 104 ? -6.012 -20.703 -7.699 1 94 104 GLU A C 1
ATOM 809 O O . GLU A 1 104 ? -6.602 -19.703 -8.133 1 94 104 GLU A O 1
ATOM 814 N N . ARG A 1 105 ? -6.277 -21.922 -8.062 1 94.19 105 ARG A N 1
ATOM 815 C CA . ARG A 1 105 ? -7.367 -22.203 -8.992 1 94.19 105 ARG A CA 1
ATOM 816 C C . ARG A 1 105 ? -8.703 -21.734 -8.422 1 94.19 105 ARG A C 1
ATOM 818 O O . ARG A 1 105 ? -9.578 -21.281 -9.164 1 94.19 105 ARG A O 1
ATOM 825 N N . LEU A 1 106 ? -8.797 -21.844 -7.125 1 94.81 106 LEU A N 1
ATOM 826 C CA . LEU A 1 106 ? -10.031 -21.438 -6.449 1 94.81 106 LEU A CA 1
ATOM 827 C C . LEU A 1 106 ? -10.133 -19.922 -6.363 1 94.81 106 LEU A C 1
ATOM 829 O O . LEU A 1 106 ? -11.211 -19.359 -6.559 1 94.81 106 LEU A O 1
ATOM 833 N N . LEU A 1 107 ? -9.039 -19.234 -6.129 1 95.25 107 LEU A N 1
ATOM 834 C CA . LEU A 1 107 ? -9.078 -17.812 -5.789 1 95.25 107 LEU A CA 1
ATOM 835 C C . LEU A 1 107 ? -8.953 -16.953 -7.035 1 95.25 107 LEU A C 1
ATOM 837 O O . LEU A 1 107 ? -9.469 -15.836 -7.078 1 95.25 107 LEU A O 1
ATOM 841 N N . THR A 1 108 ? -8.305 -17.469 -8.07 1 94.06 108 THR A N 1
ATOM 842 C CA . THR A 1 108 ? -7.953 -16.656 -9.234 1 94.06 108 THR A CA 1
ATOM 843 C C . THR A 1 108 ? -9.203 -16.078 -9.883 1 94.06 108 THR A C 1
ATOM 845 O O . THR A 1 108 ? -9.266 -14.875 -10.156 1 94.06 108 THR A O 1
ATOM 848 N N . PRO A 1 109 ? -10.312 -16.922 -10.078 1 95.25 109 PRO A N 1
ATOM 849 C CA . PRO A 1 109 ? -11.508 -16.344 -10.703 1 95.25 109 PRO A CA 1
ATOM 850 C C . PRO A 1 109 ? -12.172 -15.281 -9.836 1 95.25 109 PRO A C 1
ATOM 852 O O . PRO A 1 109 ? -12.75 -14.32 -10.359 1 95.25 109 PRO A O 1
ATOM 855 N N . LEU A 1 110 ? -12.094 -15.445 -8.508 1 95.88 110 LEU A N 1
ATOM 856 C CA . LEU A 1 110 ? -12.664 -14.469 -7.586 1 95.88 110 LEU A CA 1
ATOM 857 C C . LEU A 1 110 ? -11.883 -13.164 -7.613 1 95.88 110 LEU A C 1
ATOM 859 O O . LEU A 1 110 ? -12.477 -12.078 -7.613 1 95.88 110 LEU A O 1
ATOM 863 N N . MET A 1 111 ? -10.578 -13.281 -7.707 1 94.62 111 MET A N 1
ATOM 864 C CA . MET A 1 111 ? -9.719 -12.102 -7.762 1 94.62 111 MET A CA 1
ATOM 865 C C . MET A 1 111 ? -9.891 -11.367 -9.086 1 94.62 111 MET A C 1
ATOM 867 O O . MET A 1 111 ? -9.914 -10.133 -9.109 1 94.62 111 MET A O 1
ATOM 871 N N . GLU A 1 112 ? -10.016 -12.125 -10.125 1 93.75 112 GLU A N 1
ATOM 872 C CA . GLU A 1 112 ? -10.234 -11.531 -11.445 1 93.75 112 GLU A CA 1
ATOM 873 C C . GLU A 1 112 ? -11.562 -10.789 -11.5 1 93.75 112 GLU A C 1
ATOM 875 O O . GLU A 1 112 ? -11.656 -9.719 -12.109 1 93.75 112 GL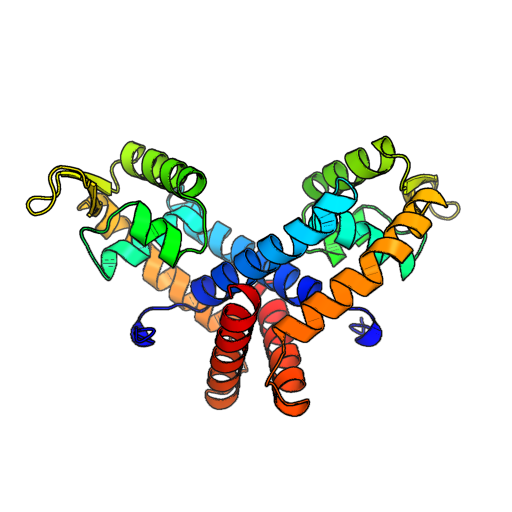U A O 1
ATOM 880 N N . ALA A 1 113 ? -12.617 -11.359 -10.898 1 95.25 113 ALA A N 1
ATOM 881 C CA . ALA A 1 113 ? -13.922 -10.703 -10.836 1 95.25 113 ALA A CA 1
ATOM 882 C C . ALA A 1 113 ? -13.836 -9.398 -10.047 1 95.25 113 ALA A C 1
ATOM 884 O O . ALA A 1 113 ? -14.438 -8.398 -10.422 1 95.25 113 ALA A O 1
ATOM 885 N N . SER A 1 114 ? -13.086 -9.438 -8.969 1 94.25 114 SER A N 1
ATOM 886 C CA . SER A 1 114 ? -12.891 -8.25 -8.148 1 94.25 114 SER A CA 1
ATOM 887 C C . SER A 1 114 ? -12.141 -7.164 -8.914 1 94.25 114 SER A C 1
ATOM 889 O O . SER A 1 114 ? -12.477 -5.984 -8.828 1 94.25 114 SER A O 1
ATOM 891 N N . ASN A 1 115 ? -11.125 -7.551 -9.625 1 93.81 115 ASN A N 1
ATOM 892 C CA . ASN A 1 115 ? -10.375 -6.621 -10.461 1 93.81 115 ASN A CA 1
ATOM 893 C C . ASN A 1 115 ? -11.258 -5.984 -11.531 1 93.81 115 ASN A C 1
ATOM 895 O O . ASN A 1 115 ? -11.125 -4.797 -11.828 1 93.81 115 ASN A O 1
ATOM 899 N N . ALA A 1 116 ? -12.102 -6.84 -12.125 1 95 116 ALA A N 1
ATOM 900 C CA . ALA A 1 116 ? -13.016 -6.332 -13.148 1 95 116 ALA A CA 1
ATOM 901 C C . ALA A 1 116 ? -13.961 -5.285 -12.562 1 95 116 ALA A C 1
ATOM 903 O O . ALA A 1 116 ? -14.258 -4.281 -13.211 1 95 116 ALA A O 1
ATOM 904 N N . GLU A 1 117 ? -14.406 -5.535 -11.336 1 95.62 117 GLU A N 1
ATOM 905 C CA . GLU A 1 117 ? -15.266 -4.57 -10.656 1 95.62 117 GLU A CA 1
ATOM 906 C C . GLU A 1 117 ? -14.508 -3.277 -10.359 1 95.62 117 GLU A C 1
ATOM 908 O O . GLU A 1 117 ? -15.078 -2.188 -10.453 1 95.62 117 GLU A O 1
ATOM 913 N N . ALA A 1 118 ? -13.25 -3.367 -10.047 1 96.44 118 ALA A N 1
ATOM 914 C CA . ALA A 1 118 ? -12.43 -2.215 -9.68 1 96.44 118 ALA A CA 1
ATOM 915 C C . ALA A 1 118 ? -12.273 -1.263 -10.867 1 96.44 118 ALA A C 1
ATOM 917 O O . ALA A 1 118 ? -12.148 -0.05 -10.68 1 96.44 118 ALA A O 1
ATOM 918 N N . ILE A 1 119 ? -12.352 -1.801 -12.062 1 96.75 119 ILE A N 1
ATOM 919 C CA . ILE A 1 119 ? -12.07 -0.961 -13.219 1 96.75 119 ILE A CA 1
ATOM 920 C C . ILE A 1 119 ? -13.352 -0.714 -14.008 1 96.75 119 ILE A C 1
ATOM 922 O O . ILE A 1 119 ? -13.305 -0.318 -15.18 1 96.75 119 ILE A O 1
ATOM 926 N N . GLU A 1 120 ? -14.484 -1.088 -13.391 1 96.69 120 GLU A N 1
ATOM 927 C CA . GLU A 1 120 ? -15.766 -0.865 -14.055 1 96.69 120 GLU A CA 1
ATOM 928 C C . GLU A 1 120 ? -15.922 0.592 -14.477 1 96.69 120 GLU A C 1
ATOM 930 O O . GLU A 1 120 ? -15.602 1.506 -13.719 1 96.69 120 GLU A O 1
ATOM 935 N N . GLY A 1 121 ? -16.312 0.841 -15.727 1 96.94 121 GLY A N 1
ATOM 936 C CA . GLY A 1 121 ? -16.578 2.184 -16.219 1 96.94 121 GLY A CA 1
ATOM 937 C C . GLY A 1 121 ? -15.375 2.828 -16.875 1 96.94 121 GLY A C 1
ATOM 938 O O . GLY A 1 121 ? -15.469 3.932 -17.422 1 96.94 121 GLY A O 1
ATOM 939 N N . LEU A 1 122 ? -14.242 2.139 -16.844 1 97.06 122 LEU A N 1
ATOM 940 C CA . LEU A 1 122 ? -13.047 2.648 -17.516 1 97.06 122 LEU A CA 1
ATOM 941 C C . LEU A 1 122 ? -12.914 2.066 -18.906 1 97.06 122 LEU A C 1
ATOM 943 O O . LEU A 1 122 ? -13.188 0.884 -19.125 1 97.06 122 LEU A O 1
ATOM 947 N N . THR A 1 123 ? -12.516 2.898 -19.859 1 97.31 123 THR A N 1
ATOM 948 C CA . THR A 1 123 ? -12.188 2.406 -21.203 1 97.31 123 THR A CA 1
ATOM 949 C C . THR A 1 123 ? -10.82 1.724 -21.203 1 97.31 123 THR A C 1
ATOM 951 O O . THR A 1 123 ? -10.008 1.941 -20.297 1 97.31 123 THR A O 1
ATOM 954 N N . GLU A 1 124 ? -10.625 0.886 -22.219 1 95.25 124 GLU A N 1
ATOM 955 C CA . GLU A 1 124 ? -9.32 0.245 -22.375 1 95.25 124 GLU A CA 1
ATOM 956 C C . GLU A 1 124 ? -8.203 1.28 -22.484 1 95.25 124 GLU A C 1
ATOM 958 O O . GLU A 1 124 ? -7.105 1.077 -21.969 1 95.25 124 GLU A O 1
ATOM 963 N N . GLU A 1 125 ? -8.539 2.391 -23.094 1 96.5 125 GLU A N 1
ATOM 964 C CA . GLU A 1 125 ? -7.559 3.457 -23.266 1 96.5 125 GLU A CA 1
ATOM 965 C C . GLU A 1 125 ? -7.215 4.117 -21.938 1 96.5 125 GLU A C 1
ATOM 967 O O . GLU A 1 125 ? -6.043 4.395 -21.656 1 96.5 125 GLU A O 1
ATOM 972 N N . GLU A 1 126 ? -8.203 4.34 -21.156 1 96.69 126 GLU A N 1
ATOM 973 C CA . GLU A 1 126 ? -7.988 4.922 -19.828 1 96.69 126 GLU A CA 1
ATOM 974 C C . GLU A 1 126 ? -7.152 3.998 -18.953 1 96.69 126 GLU A C 1
ATOM 976 O O . GLU A 1 126 ? -6.234 4.449 -18.266 1 96.69 126 GLU A O 1
ATOM 981 N N . LEU A 1 127 ? -7.469 2.73 -19.062 1 95.69 127 LEU A N 1
ATOM 982 C CA . LEU A 1 127 ? -6.773 1.752 -18.234 1 95.69 127 LEU A CA 1
ATOM 983 C C . LEU A 1 127 ? -5.32 1.604 -18.672 1 95.69 127 LEU A C 1
ATOM 985 O O . LEU A 1 127 ? -4.418 1.525 -17.844 1 95.69 127 LEU A O 1
ATOM 989 N N . ASN A 1 128 ? -5.109 1.593 -19.953 1 95.5 128 ASN A N 1
ATOM 990 C CA . ASN A 1 128 ? -3.758 1.464 -20.484 1 95.5 128 ASN A CA 1
ATOM 991 C C . ASN A 1 128 ? -2.891 2.662 -20.094 1 95.5 128 ASN A C 1
ATOM 993 O O . ASN A 1 128 ? -1.726 2.5 -19.734 1 95.5 128 ASN A O 1
ATOM 997 N N . LEU A 1 129 ? -3.457 3.805 -20.188 1 96.44 129 LEU A N 1
ATOM 998 C CA . LEU A 1 129 ? -2.723 5.004 -19.781 1 96.44 129 LEU A CA 1
ATOM 999 C C . LEU A 1 129 ? -2.443 5.004 -18.281 1 96.44 129 LEU A C 1
ATOM 1001 O O . LEU A 1 129 ? -1.354 5.387 -17.859 1 96.44 129 LEU A O 1
ATOM 1005 N N . PHE A 1 130 ? -3.451 4.613 -17.562 1 97.38 130 PHE A N 1
ATOM 1006 C CA . PHE A 1 130 ? -3.305 4.52 -16.125 1 97.38 130 PHE A CA 1
ATOM 1007 C C . PHE A 1 130 ? -2.139 3.609 -15.75 1 97.38 130 PHE A C 1
ATOM 1009 O O . PHE A 1 130 ? -1.291 3.977 -14.938 1 97.38 130 PHE A O 1
ATOM 1016 N N . ILE A 1 131 ? -2.035 2.432 -16.359 1 96.56 131 ILE A N 1
ATOM 1017 C CA . ILE A 1 131 ? -0.999 1.447 -16.062 1 96.56 131 ILE A CA 1
ATOM 1018 C C . ILE A 1 131 ? 0.365 1.999 -16.484 1 96.56 131 ILE A C 1
ATOM 1020 O O . ILE A 1 131 ? 1.353 1.832 -15.766 1 96.56 131 ILE A O 1
ATOM 1024 N N . ARG A 1 132 ? 0.374 2.695 -17.578 1 96.62 132 ARG A N 1
ATOM 1025 C CA . ARG A 1 132 ? 1.621 3.299 -18.031 1 96.62 132 ARG A CA 1
ATOM 1026 C C . ARG A 1 132 ? 2.131 4.332 -17.031 1 96.62 132 ARG A C 1
ATOM 1028 O O . ARG A 1 132 ? 3.324 4.367 -16.734 1 96.62 132 ARG A O 1
ATOM 1035 N N . VAL A 1 133 ? 1.273 5.195 -16.594 1 97.44 133 VAL A N 1
ATOM 1036 C CA . VAL A 1 133 ? 1.641 6.242 -15.641 1 97.44 133 VAL A CA 1
ATOM 1037 C C . VAL A 1 133 ? 2.047 5.613 -14.305 1 97.44 133 VAL A C 1
ATOM 1039 O O . VAL A 1 133 ? 3.025 6.039 -13.688 1 97.44 133 VAL A O 1
ATOM 1042 N N . LEU A 1 134 ? 1.26 4.609 -13.875 1 97.06 134 LEU A N 1
ATOM 1043 C CA . LEU A 1 134 ? 1.576 3.898 -12.641 1 97.06 134 LEU A CA 1
ATOM 1044 C C . LEU A 1 134 ? 2.975 3.293 -12.711 1 97.06 134 LEU A C 1
ATOM 1046 O O . LEU A 1 134 ? 3.74 3.383 -11.742 1 97.06 134 LEU A O 1
ATOM 1050 N N . ASN A 1 135 ? 3.355 2.725 -13.836 1 95.38 135 ASN A N 1
ATOM 1051 C CA . ASN A 1 135 ? 4.684 2.154 -14.047 1 95.38 135 ASN A CA 1
ATOM 1052 C C . ASN A 1 135 ? 5.762 3.234 -14.062 1 95.38 135 ASN A C 1
ATOM 1054 O O . ASN A 1 135 ? 6.867 3.018 -13.57 1 95.38 135 ASN A O 1
ATOM 1058 N N . ARG A 1 136 ? 5.449 4.332 -14.633 1 96.62 136 ARG A N 1
ATOM 1059 C CA . ARG A 1 136 ? 6.398 5.441 -14.648 1 96.62 136 ARG A CA 1
ATOM 1060 C C . ARG A 1 136 ? 6.66 5.957 -13.242 1 96.62 136 ARG A C 1
ATOM 1062 O O . ARG A 1 136 ? 7.805 6.227 -12.875 1 96.62 136 ARG A O 1
ATOM 1069 N N . ILE A 1 137 ? 5.598 6.098 -12.469 1 97.06 137 ILE A N 1
ATOM 1070 C CA . ILE A 1 137 ? 5.734 6.539 -11.086 1 97.06 137 ILE A CA 1
ATOM 1071 C C . ILE A 1 137 ? 6.59 5.543 -10.305 1 97.06 137 ILE A C 1
ATOM 1073 O O . ILE A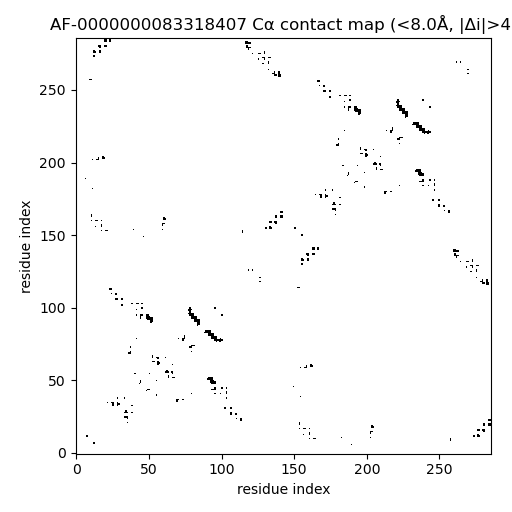 1 137 ? 7.5 5.938 -9.57 1 97.06 137 ILE A O 1
ATOM 1077 N N . PHE A 1 138 ? 6.309 4.277 -10.492 1 95.75 138 PHE A N 1
ATOM 1078 C CA . PHE A 1 138 ? 7.102 3.238 -9.852 1 95.75 138 PHE A CA 1
ATOM 1079 C C . PHE A 1 138 ? 8.578 3.377 -10.227 1 95.75 138 PHE A C 1
ATOM 1081 O O . PHE A 1 138 ? 9.445 3.322 -9.352 1 95.75 138 PHE A O 1
ATOM 1088 N N . GLY A 1 139 ? 8.844 3.545 -11.453 1 95.06 139 GLY A N 1
ATOM 1089 C CA . GLY A 1 139 ? 10.211 3.721 -11.914 1 95.06 139 GLY A CA 1
ATOM 1090 C C . GLY A 1 139 ? 10.891 4.941 -11.328 1 95.06 139 GLY A C 1
ATOM 1091 O O . GLY A 1 139 ? 12.062 4.887 -10.945 1 95.06 139 GLY A O 1
ATOM 1092 N N . ASN A 1 140 ? 10.195 6.059 -11.242 1 96.06 140 ASN A N 1
ATOM 1093 C CA . ASN A 1 140 ? 10.727 7.312 -10.727 1 96.06 140 ASN A CA 1
ATOM 1094 C C . ASN A 1 140 ? 11.086 7.203 -9.242 1 96.06 140 ASN A C 1
ATOM 1096 O O . ASN A 1 140 ? 12.086 7.762 -8.797 1 96.06 140 ASN A O 1
ATOM 1100 N N . VAL A 1 141 ? 10.242 6.418 -8.492 1 93.62 141 VAL A N 1
ATOM 1101 C CA . VAL A 1 141 ? 10.422 6.426 -7.043 1 93.62 141 VAL A CA 1
ATOM 1102 C C . VAL A 1 141 ? 11.398 5.32 -6.637 1 93.62 141 VAL A C 1
ATOM 1104 O O . VAL A 1 141 ? 11.945 5.34 -5.531 1 93.62 141 VAL A O 1
ATOM 1107 N N . SER A 1 142 ? 11.5 4.273 -7.406 1 88.5 142 SER A N 1
ATOM 1108 C CA . SER A 1 142 ? 12.391 3.156 -7.105 1 88.5 142 SER A CA 1
ATOM 1109 C C . SER A 1 142 ? 13.828 3.48 -7.48 1 88.5 142 SER A C 1
ATOM 1111 O O . SER A 1 142 ? 14.75 2.729 -7.145 1 88.5 142 SER A O 1
ATOM 1113 N N . GLY A 1 143 ? 14.094 4.461 -8.359 1 72.81 143 GLY A N 1
ATOM 1114 C CA . GLY A 1 143 ? 15.43 4.805 -8.812 1 72.81 143 GLY A CA 1
ATOM 1115 C C . GLY A 1 143 ? 16.203 5.66 -7.824 1 72.81 143 GLY A C 1
ATOM 1116 O O . GLY A 1 143 ? 15.617 6.195 -6.875 1 72.81 143 GLY A O 1
ATOM 1117 N N . MET B 1 1 ? 14.531 -5.441 -19.172 1 23.89 1 MET B N 1
ATOM 1118 C CA . MET B 1 1 ? 13.805 -6.52 -18.5 1 23.89 1 MET B CA 1
ATOM 1119 C C . MET B 1 1 ? 12.305 -6.258 -18.516 1 23.89 1 MET B C 1
ATOM 1121 O O . MET B 1 1 ? 11.836 -5.25 -18 1 23.89 1 MET B O 1
ATOM 1125 N N . ARG B 1 2 ? 11.625 -6.605 -19.547 1 30 2 ARG B N 1
ATOM 1126 C CA . ARG B 1 2 ? 10.289 -6.484 -20.109 1 30 2 ARG B CA 1
ATOM 1127 C C . ARG B 1 2 ? 9.219 -6.75 -19.047 1 30 2 ARG B C 1
ATOM 1129 O O . ARG B 1 2 ? 9.297 -7.75 -18.328 1 30 2 ARG B O 1
ATOM 1136 N N . MET B 1 3 ? 8.844 -5.852 -18.391 1 35.62 3 MET B N 1
ATOM 1137 C CA . MET B 1 3 ? 7.621 -6.133 -17.656 1 35.62 3 MET B CA 1
ATOM 1138 C C . MET B 1 3 ? 6.758 -7.148 -18.391 1 35.62 3 MET B C 1
ATOM 1140 O O . MET B 1 3 ? 6.301 -6.891 -19.5 1 35.62 3 MET B O 1
ATOM 1144 N N . ASP B 1 4 ? 7.152 -8.18 -18.656 1 37.09 4 ASP B N 1
ATOM 1145 C CA . ASP B 1 4 ? 6.219 -9.141 -19.234 1 37.09 4 ASP B CA 1
ATOM 1146 C C . ASP B 1 4 ? 4.801 -8.906 -18.734 1 37.09 4 ASP B C 1
ATOM 1148 O O . ASP B 1 4 ? 4.527 -9.07 -17.531 1 37.09 4 ASP B O 1
ATOM 1152 N N . HIS B 1 5 ? 4.094 -7.734 -19.203 1 44.31 5 HIS B N 1
ATOM 1153 C CA . HIS B 1 5 ? 2.764 -7.137 -19.188 1 44.31 5 HIS B CA 1
ATOM 1154 C C . HIS B 1 5 ? 1.726 -8.125 -18.656 1 44.31 5 HIS B C 1
ATOM 1156 O O . HIS B 1 5 ? 0.7 -7.723 -18.109 1 44.31 5 HIS B O 1
ATOM 1162 N N . GLN B 1 6 ? 1.87 -9.25 -19.391 1 46.91 6 GLN B N 1
ATOM 1163 C CA . GLN B 1 6 ? 0.759 -10.195 -19.406 1 46.91 6 GLN B CA 1
ATOM 1164 C C . GLN B 1 6 ? 0.313 -10.539 -17.984 1 46.91 6 GLN B C 1
ATOM 1166 O O . GLN B 1 6 ? -0.864 -10.82 -17.75 1 46.91 6 GLN B O 1
ATOM 1171 N N . ALA B 1 7 ? 1.428 -10.445 -16.906 1 58.34 7 ALA B N 1
ATOM 1172 C CA . ALA B 1 7 ? 1.104 -11.195 -15.688 1 58.34 7 ALA B CA 1
ATOM 1173 C C . ALA B 1 7 ? 0.808 -10.258 -14.523 1 58.34 7 ALA B C 1
ATOM 1175 O O . ALA B 1 7 ? 0.328 -10.695 -13.477 1 58.34 7 ALA B O 1
ATOM 1176 N N . ASP B 1 8 ? 0.95 -8.844 -14.883 1 79.31 8 ASP B N 1
ATOM 1177 C CA . ASP B 1 8 ? 0.818 -8.133 -13.617 1 79.31 8 ASP B CA 1
ATOM 1178 C C . ASP B 1 8 ? -0.61 -7.637 -13.406 1 79.31 8 ASP B C 1
ATOM 1180 O O . ASP B 1 8 ? -1.188 -7.008 -14.297 1 79.31 8 ASP B O 1
ATOM 1184 N N . THR B 1 9 ? -1.208 -8.078 -12.477 1 87.38 9 THR B N 1
ATOM 1185 C CA . THR B 1 9 ? -2.562 -7.688 -12.094 1 87.38 9 THR B CA 1
ATOM 1186 C C . THR B 1 9 ? -2.588 -6.258 -11.562 1 87.38 9 THR B C 1
ATOM 1188 O O . THR B 1 9 ? -1.548 -5.711 -11.195 1 87.38 9 THR B O 1
ATOM 1191 N N . LEU B 1 10 ? -3.742 -5.645 -11.656 1 90.56 10 LEU B N 1
ATOM 1192 C CA . LEU B 1 10 ? -3.951 -4.312 -11.094 1 90.56 10 LEU B CA 1
ATOM 1193 C C . LEU B 1 10 ? -3.494 -4.262 -9.641 1 90.56 10 LEU B C 1
ATOM 1195 O O . LEU B 1 10 ? -2.816 -3.316 -9.234 1 90.56 10 LEU B O 1
ATOM 1199 N N . GLY B 1 11 ? -3.891 -5.293 -8.906 1 91.62 11 GLY B N 1
ATOM 1200 C CA . GLY B 1 11 ? -3.508 -5.355 -7.508 1 91.62 11 GLY B CA 1
ATOM 1201 C C . GLY B 1 11 ? -2.006 -5.336 -7.297 1 91.62 11 GLY B C 1
ATOM 1202 O O . GLY B 1 11 ? -1.507 -4.629 -6.418 1 91.62 11 GLY B O 1
ATOM 1203 N N . PHE B 1 12 ? -1.34 -6.039 -8.133 1 90.88 12 PHE B N 1
ATOM 1204 C CA . PHE B 1 12 ? 0.115 -6.094 -8.055 1 90.88 12 PHE B CA 1
ATOM 1205 C C . PHE B 1 12 ? 0.728 -4.734 -8.367 1 90.88 12 PHE B C 1
ATOM 1207 O O . PHE B 1 12 ? 1.586 -4.246 -7.629 1 90.88 12 PHE B O 1
ATOM 1214 N N . LEU B 1 13 ? 0.281 -4.113 -9.422 1 93.56 13 LEU B N 1
ATOM 1215 C CA . LEU B 1 13 ? 0.839 -2.84 -9.859 1 93.56 13 LEU B CA 1
ATOM 1216 C C . LEU B 1 13 ? 0.56 -1.741 -8.836 1 93.56 13 LEU B C 1
ATOM 1218 O O . LEU B 1 13 ? 1.427 -0.907 -8.562 1 93.56 13 LEU B O 1
ATOM 1222 N N . LEU B 1 14 ? -0.616 -1.732 -8.242 1 94.69 14 LEU B N 1
ATOM 1223 C CA . LEU B 1 14 ? -0.965 -0.78 -7.195 1 94.69 14 LEU B CA 1
ATOM 1224 C C . LEU B 1 14 ? -0.108 -1 -5.953 1 94.69 14 LEU B C 1
ATOM 1226 O O . LEU B 1 14 ? 0.411 -0.043 -5.375 1 94.69 14 LEU B O 1
ATOM 1230 N N . SER B 1 15 ? 0.057 -2.225 -5.555 1 93.5 15 SER B N 1
ATOM 1231 C CA . SER B 1 15 ? 0.788 -2.564 -4.34 1 93.5 15 SER B CA 1
ATOM 1232 C C . SER B 1 15 ? 2.264 -2.201 -4.461 1 93.5 15 SER B C 1
ATOM 1234 O O . SER B 1 15 ? 2.824 -1.556 -3.574 1 93.5 15 SER B O 1
ATOM 1236 N N . ARG B 1 16 ? 2.877 -2.635 -5.555 1 92 16 ARG B N 1
ATOM 1237 C CA . ARG B 1 16 ? 4.309 -2.391 -5.688 1 92 16 ARG B CA 1
ATOM 1238 C C . ARG B 1 16 ? 4.605 -0.897 -5.754 1 92 16 ARG B C 1
ATOM 1240 O O . ARG B 1 16 ? 5.605 -0.432 -5.203 1 92 16 ARG B O 1
ATOM 1247 N N . THR B 1 17 ? 3.758 -0.118 -6.504 1 95.12 17 THR B N 1
ATOM 1248 C CA . THR B 1 17 ? 3.963 1.319 -6.633 1 95.12 17 THR B CA 1
ATOM 1249 C C . THR B 1 17 ? 3.76 2.02 -5.293 1 95.12 17 THR B C 1
ATOM 1251 O O . THR B 1 17 ? 4.551 2.885 -4.914 1 95.12 17 THR B O 1
ATOM 1254 N N . TYR B 1 18 ? 2.717 1.621 -4.57 1 94.62 18 TYR B N 1
ATOM 1255 C CA . TYR B 1 18 ? 2.467 2.203 -3.258 1 94.62 18 TYR B CA 1
ATOM 1256 C C . TYR B 1 18 ? 3.621 1.916 -2.305 1 94.62 18 TYR B C 1
ATOM 1258 O O . TYR B 1 18 ? 4.098 2.816 -1.61 1 94.62 18 TYR B O 1
ATOM 1266 N N . LEU B 1 19 ? 4.086 0.698 -2.283 1 92.31 19 LEU B N 1
ATOM 1267 C CA . LEU B 1 19 ? 5.145 0.311 -1.357 1 92.31 19 LEU B CA 1
ATOM 1268 C C . LEU B 1 19 ? 6.445 1.034 -1.686 1 92.31 19 LEU B C 1
ATOM 1270 O O . LEU B 1 19 ? 7.18 1.442 -0.782 1 92.31 19 LEU B O 1
ATOM 1274 N N . ALA B 1 20 ? 6.734 1.141 -2.973 1 93.5 20 ALA B N 1
ATOM 1275 C CA . ALA B 1 20 ? 7.914 1.9 -3.379 1 93.5 20 ALA B CA 1
ATOM 1276 C C . ALA B 1 20 ? 7.797 3.363 -2.959 1 93.5 20 ALA B C 1
ATOM 1278 O O . ALA B 1 20 ? 8.758 3.953 -2.467 1 93.5 20 ALA B O 1
ATOM 1279 N N . TYR B 1 21 ? 6.605 3.943 -3.178 1 94.5 21 TYR B N 1
ATOM 1280 C CA . TYR B 1 21 ? 6.363 5.32 -2.768 1 94.5 21 TYR B CA 1
ATOM 1281 C C . TYR B 1 21 ? 6.512 5.477 -1.258 1 94.5 21 TYR B C 1
ATOM 1283 O O . TYR B 1 21 ? 7.145 6.422 -0.784 1 94.5 21 TYR B O 1
ATOM 1291 N N . ALA B 1 22 ? 5.914 4.551 -0.525 1 93.56 22 ALA B N 1
ATOM 1292 C CA . ALA B 1 22 ? 5.965 4.586 0.935 1 93.56 22 ALA B CA 1
ATOM 1293 C C . ALA B 1 22 ? 7.402 4.48 1.438 1 93.56 22 ALA B C 1
ATOM 1295 O O . ALA B 1 22 ? 7.77 5.133 2.418 1 93.56 22 ALA B O 1
ATOM 1296 N N . LYS B 1 23 ? 8.156 3.697 0.803 1 92.88 23 LYS B N 1
ATOM 1297 C CA . LYS B 1 23 ? 9.562 3.564 1.163 1 92.88 23 LYS B CA 1
ATOM 1298 C C . LYS B 1 23 ? 10.305 4.883 0.968 1 92.88 23 LYS B C 1
ATOM 1300 O O . LYS B 1 23 ? 11.078 5.301 1.833 1 92.88 23 LYS B O 1
ATOM 1305 N N . ALA B 1 24 ? 10.086 5.516 -0.129 1 94.19 24 ALA B N 1
ATOM 1306 C CA . ALA B 1 24 ? 10.711 6.809 -0.399 1 94.19 24 ALA B CA 1
ATOM 1307 C C . ALA B 1 24 ? 10.266 7.859 0.612 1 94.19 24 ALA B C 1
ATOM 1309 O O . ALA B 1 24 ? 11.078 8.617 1.134 1 94.19 24 ALA B O 1
ATOM 1310 N N . ALA B 1 25 ? 8.984 7.891 0.861 1 95.25 25 ALA B N 1
ATOM 1311 C CA . ALA B 1 25 ? 8.438 8.82 1.851 1 95.25 25 ALA B CA 1
ATOM 1312 C C . ALA B 1 25 ? 8.992 8.523 3.24 1 95.25 25 ALA B C 1
ATOM 1314 O O . ALA B 1 25 ? 9.219 9.438 4.031 1 95.25 25 ALA B O 1
ATOM 1315 N N . GLY B 1 26 ? 9.156 7.281 3.496 1 96.06 26 GLY B N 1
ATOM 1316 C CA . GLY B 1 26 ? 9.703 6.855 4.777 1 96.06 26 GLY B CA 1
ATOM 1317 C C . GLY B 1 26 ? 11.094 7.398 5.047 1 96.06 26 GLY B C 1
ATOM 1318 O O . GLY B 1 26 ? 11.414 7.762 6.18 1 96.06 26 GLY B O 1
ATOM 1319 N N . LYS B 1 27 ? 11.891 7.449 4.031 1 95.5 27 LYS B N 1
ATOM 1320 C CA . LYS B 1 27 ? 13.227 8.023 4.172 1 95.5 27 LYS B CA 1
ATOM 1321 C C . LYS B 1 27 ? 13.156 9.484 4.602 1 95.5 27 LYS B C 1
ATOM 1323 O O . LYS B 1 27 ? 13.977 9.938 5.398 1 95.5 27 LYS B O 1
ATOM 1328 N N . ILE B 1 28 ? 12.172 10.148 4.102 1 95.75 28 ILE B N 1
ATOM 1329 C CA . ILE B 1 28 ? 12.008 11.57 4.395 1 95.75 28 ILE B CA 1
ATOM 1330 C C . ILE B 1 28 ? 11.461 11.75 5.812 1 95.75 28 ILE B C 1
ATOM 1332 O O . ILE B 1 28 ? 12 12.531 6.598 1 95.75 28 ILE B O 1
ATOM 1336 N N . THR B 1 29 ? 10.43 10.961 6.141 1 96.94 29 THR B N 1
ATOM 1337 C CA . THR B 1 29 ? 9.75 11.141 7.418 1 96.94 29 THR B CA 1
ATOM 1338 C C . THR B 1 29 ? 10.625 10.633 8.562 1 96.94 29 THR B C 1
ATOM 1340 O O . THR B 1 29 ? 10.477 11.078 9.703 1 96.94 29 THR B O 1
ATOM 1343 N N . ALA B 1 30 ? 11.57 9.781 8.242 1 95.06 30 ALA B N 1
ATOM 1344 C CA . ALA B 1 30 ? 12.477 9.25 9.25 1 95.06 30 ALA B CA 1
ATOM 1345 C C . ALA B 1 30 ? 13.289 10.375 9.898 1 95.06 30 ALA B C 1
ATOM 1347 O O . ALA B 1 30 ? 13.648 10.289 11.078 1 95.06 30 ALA B O 1
ATOM 1348 N N . GLY B 1 31 ? 13.523 11.406 9.125 1 92.38 31 GLY B N 1
ATOM 1349 C CA . GLY B 1 31 ? 14.258 12.547 9.641 1 92.38 31 GLY B CA 1
ATOM 1350 C C . GLY B 1 31 ? 13.57 13.219 10.812 1 92.38 31 GLY B C 1
ATOM 1351 O O . GLY B 1 31 ? 14.219 13.891 11.617 1 92.38 31 GLY B O 1
ATOM 1352 N N . ALA B 1 32 ? 12.273 13.031 10.938 1 92.94 32 ALA B N 1
ATOM 1353 C CA . ALA B 1 32 ? 11.5 13.594 12.031 1 92.94 32 ALA B CA 1
ATOM 1354 C C . ALA B 1 32 ? 10.984 12.5 12.969 1 92.94 32 ALA B C 1
ATOM 1356 O O . ALA B 1 32 ? 10.039 12.719 13.719 1 92.94 32 ALA B O 1
ATOM 1357 N N . ASP B 1 33 ? 11.508 11.32 12.828 1 93.44 33 ASP B N 1
ATOM 1358 C CA . ASP B 1 33 ? 11.125 10.172 13.641 1 93.44 33 ASP B CA 1
ATOM 1359 C C . ASP B 1 33 ? 9.641 9.844 13.484 1 93.44 33 ASP B C 1
ATOM 1361 O O . ASP B 1 33 ? 8.93 9.695 14.477 1 93.44 33 ASP B O 1
ATOM 1365 N N . MET B 1 34 ? 9.195 9.844 12.266 1 94.94 34 MET B N 1
ATOM 1366 C CA . MET B 1 34 ? 7.793 9.555 11.992 1 94.94 34 MET B CA 1
ATOM 1367 C C . MET B 1 34 ? 7.656 8.617 10.797 1 94.94 34 MET B C 1
ATOM 1369 O O . MET B 1 34 ? 8.594 8.453 10.016 1 94.94 34 MET B O 1
ATOM 1373 N N . THR B 1 35 ? 6.543 7.957 10.734 1 94.69 35 THR B N 1
ATOM 1374 C CA . THR B 1 35 ? 6.203 7.148 9.57 1 94.69 35 THR B CA 1
ATOM 1375 C C . THR B 1 35 ? 5.406 7.969 8.555 1 94.69 35 THR B C 1
ATOM 1377 O O . THR B 1 35 ? 4.863 9.023 8.891 1 94.69 35 THR B O 1
ATOM 1380 N N . PRO B 1 36 ? 5.363 7.457 7.367 1 94.31 36 PRO B N 1
ATOM 1381 C CA . PRO B 1 36 ? 4.535 8.148 6.379 1 94.31 36 PRO B CA 1
ATOM 1382 C C . PRO B 1 36 ? 3.07 8.242 6.797 1 94.31 36 PRO B C 1
ATOM 1384 O O . PRO B 1 36 ? 2.4 9.234 6.5 1 94.31 36 PRO B O 1
ATOM 1387 N N . GLU B 1 37 ? 2.619 7.254 7.504 1 93.69 37 GLU B N 1
ATOM 1388 C CA . GLU B 1 37 ? 1.239 7.266 7.98 1 93.69 37 GLU B CA 1
ATOM 1389 C C . GLU B 1 37 ? 1.018 8.375 9 1 93.69 37 GLU B C 1
ATOM 1391 O O . GLU B 1 37 ? -0.003 9.07 8.961 1 93.69 37 GLU B O 1
ATOM 1396 N N . GLN B 1 38 ? 1.931 8.469 9.906 1 95.25 38 GLN B N 1
ATOM 1397 C CA . GLN B 1 38 ? 1.862 9.539 10.883 1 95.25 38 GLN B CA 1
ATOM 1398 C C . GLN B 1 38 ? 1.902 10.906 10.211 1 95.25 38 GLN B C 1
ATOM 1400 O O . GLN B 1 38 ? 1.126 11.805 10.555 1 95.25 38 GLN B O 1
ATOM 1405 N N . TYR B 1 39 ? 2.764 11.055 9.242 1 95.19 39 TYR B N 1
ATOM 1406 C CA . TYR B 1 39 ? 2.848 12.297 8.484 1 95.19 39 TYR B CA 1
ATOM 1407 C C . TYR B 1 39 ? 1.527 12.602 7.785 1 95.19 39 TYR B C 1
ATOM 1409 O O . TYR B 1 39 ? 1.083 13.75 7.762 1 95.19 39 TYR B O 1
ATOM 1417 N N . GLY B 1 40 ? 0.949 11.617 7.18 1 94.12 40 GLY B N 1
ATOM 1418 C CA . GLY B 1 40 ? -0.331 11.797 6.516 1 94.12 40 GLY B CA 1
ATOM 1419 C C . GLY B 1 40 ? -1.397 12.383 7.426 1 94.12 40 GLY B C 1
ATOM 1420 O O . GLY B 1 40 ? -2.162 13.258 7.012 1 94.12 40 GLY B O 1
ATOM 1421 N N . VAL B 1 41 ? -1.476 11.883 8.609 1 93.75 41 VAL B N 1
ATOM 1422 C CA . VAL B 1 41 ? -2.455 12.359 9.578 1 93.75 41 VAL B CA 1
ATOM 1423 C C . VAL B 1 41 ? -2.139 13.805 9.961 1 93.75 41 VAL B C 1
ATOM 1425 O O . VAL B 1 41 ? -3.033 14.656 10.016 1 93.75 41 VAL B O 1
ATOM 1428 N N . LEU B 1 42 ? -0.873 14.07 10.203 1 94.56 42 LEU B N 1
ATOM 1429 C CA . LEU B 1 42 ? -0.453 15.43 10.539 1 94.56 42 LEU B CA 1
ATOM 1430 C C . LEU B 1 42 ? -0.799 16.406 9.414 1 94.56 42 LEU B C 1
ATOM 1432 O O . LEU B 1 42 ? -1.298 17.5 9.672 1 94.56 42 LEU B O 1
ATOM 1436 N N . HIS B 1 43 ? -0.475 15.969 8.297 1 93.81 43 HIS B N 1
ATOM 1437 C CA . HIS B 1 43 ? -0.726 16.812 7.133 1 93.81 43 HIS B CA 1
ATOM 1438 C C . HIS B 1 43 ? -2.211 17.109 6.984 1 93.81 43 HIS B C 1
ATOM 1440 O O . HIS B 1 43 ? -2.588 18.25 6.672 1 93.81 43 HIS B O 1
ATOM 1446 N N . ARG B 1 44 ? -3.014 16.109 7.18 1 92.31 44 ARG B N 1
ATOM 1447 C CA . ARG B 1 44 ? -4.457 16.312 7.102 1 92.31 44 ARG B CA 1
ATOM 1448 C C . ARG B 1 44 ? -4.914 17.359 8.109 1 92.31 44 ARG B C 1
ATOM 1450 O O . ARG B 1 44 ? -5.785 18.172 7.812 1 92.31 44 ARG B O 1
ATOM 1457 N N . LEU B 1 45 ? -4.367 17.375 9.219 1 94 45 LEU B N 1
ATOM 1458 C CA . LEU B 1 45 ? -4.77 18.266 10.297 1 94 45 LEU B CA 1
ATOM 1459 C C . LEU B 1 45 ? -4.34 19.703 10.008 1 94 45 LEU B C 1
ATOM 1461 O O . LEU B 1 45 ? -4.887 20.641 10.578 1 94 45 LEU B O 1
ATOM 1465 N N . THR B 1 46 ? -3.324 19.859 9.156 1 90.94 46 THR B N 1
ATOM 1466 C CA . THR B 1 46 ? -2.941 21.188 8.727 1 90.94 46 THR B CA 1
ATOM 1467 C C . THR B 1 46 ? -4 21.797 7.805 1 90.94 46 THR B C 1
ATOM 1469 O O . THR B 1 46 ? -4.145 23.016 7.727 1 90.94 46 THR B O 1
ATOM 1472 N N . LEU B 1 47 ? -4.672 20.922 7.129 1 88.12 47 LEU B N 1
ATOM 1473 C CA . LEU B 1 47 ? -5.711 21.344 6.199 1 88.12 47 LEU B CA 1
ATOM 1474 C C . LEU B 1 47 ? -7.031 21.578 6.922 1 88.12 47 LEU B C 1
ATOM 1476 O O . LEU B 1 47 ? -7.82 22.438 6.531 1 88.12 47 LEU B O 1
ATOM 1480 N N . ALA B 1 48 ? -7.297 20.719 7.844 1 88.31 48 ALA B N 1
ATOM 1481 C CA . ALA B 1 48 ? -8.484 20.828 8.695 1 88.31 48 ALA B CA 1
ATOM 1482 C C . ALA B 1 48 ? -8.156 20.453 10.141 1 88.31 48 ALA B C 1
ATOM 1484 O O . ALA B 1 48 ? -8.094 19.281 10.484 1 88.31 48 ALA B O 1
ATOM 1485 N N . ASP B 1 49 ? -8.125 21.5 10.93 1 89.94 49 ASP B N 1
ATOM 1486 C CA . ASP B 1 49 ? -7.812 21.281 12.336 1 89.94 49 ASP B CA 1
ATOM 1487 C C . ASP B 1 49 ? -9.07 20.922 13.125 1 89.94 49 ASP B C 1
ATOM 1489 O O . ASP B 1 49 ? -10.164 21.391 12.812 1 89.94 49 ASP B O 1
ATOM 1493 N N . GLY B 1 50 ? -8.883 20.062 14.117 1 93.31 50 GLY B N 1
ATOM 1494 C CA . GLY B 1 50 ? -10.031 19.641 14.906 1 93.31 50 GLY B CA 1
ATOM 1495 C C . GLY B 1 50 ? -10.906 18.609 14.195 1 93.31 50 GLY B C 1
ATOM 1496 O O . GLY B 1 50 ? -12.078 18.875 13.922 1 93.31 50 GLY B O 1
ATOM 1497 N N . VAL B 1 51 ? -10.398 17.484 13.922 1 94.25 51 VAL B N 1
ATOM 1498 C CA . VAL B 1 51 ? -11.086 16.406 13.211 1 94.25 51 VAL B CA 1
ATOM 1499 C C . VAL B 1 51 ? -11.25 15.211 14.133 1 94.25 51 VAL B C 1
ATOM 1501 O O . VAL B 1 51 ? -10.344 14.883 14.906 1 94.25 51 VAL B O 1
ATOM 1504 N N . SER B 1 52 ? -12.383 14.578 14.062 1 94.06 52 SER B N 1
ATOM 1505 C CA . SER B 1 52 ? -12.609 13.414 14.906 1 94.06 52 SER B CA 1
ATOM 1506 C C . SER B 1 52 ? -11.812 12.211 14.422 1 94.06 52 SER B C 1
ATOM 1508 O O . SER B 1 52 ? -11.438 12.141 13.25 1 94.06 52 SER B O 1
ATOM 1510 N N . GLN B 1 53 ? -11.516 11.32 15.359 1 93.62 53 GLN B N 1
ATOM 1511 C CA . GLN B 1 53 ? -10.844 10.078 15 1 93.62 53 GLN B CA 1
ATOM 1512 C C . GLN B 1 53 ? -11.625 9.305 13.945 1 93.62 53 GLN B C 1
ATOM 1514 O O . GLN B 1 53 ? -11.039 8.727 13.031 1 93.62 53 GLN B O 1
ATOM 1519 N N . LYS B 1 54 ? -12.945 9.312 14.047 1 92.25 54 LYS B N 1
ATOM 1520 C CA . LYS B 1 54 ? -13.805 8.625 13.094 1 92.25 54 LYS B CA 1
ATOM 1521 C C . LYS B 1 54 ? -13.641 9.203 11.688 1 92.25 54 LYS B C 1
ATOM 1523 O O . LYS B 1 54 ? -13.523 8.461 10.711 1 92.25 54 LYS B O 1
ATOM 1528 N N . LYS B 1 55 ? -13.633 10.484 11.609 1 92.12 55 LYS B N 1
ATOM 1529 C CA . LYS B 1 55 ? -13.484 11.156 10.32 1 92.12 55 LYS B CA 1
ATOM 1530 C C . LYS B 1 55 ? -12.094 10.922 9.742 1 92.12 55 LYS B C 1
ATOM 1532 O O . LYS B 1 55 ? -11.945 10.727 8.531 1 92.12 55 LYS B O 1
ATOM 1537 N N . LEU B 1 56 ? -11.078 10.969 10.578 1 92.88 56 LEU B N 1
ATOM 1538 C CA . LEU B 1 56 ? -9.711 10.703 10.125 1 92.88 56 LEU B CA 1
ATOM 1539 C C . LEU B 1 56 ? -9.586 9.289 9.586 1 92.88 56 LEU B C 1
ATOM 1541 O O . LEU B 1 56 ? -8.914 9.062 8.57 1 92.88 56 LEU B O 1
ATOM 1545 N N . ALA B 1 57 ? -10.18 8.352 10.25 1 91.88 57 ALA B N 1
ATOM 1546 C CA . ALA B 1 57 ? -10.156 6.957 9.812 1 91.88 57 ALA B CA 1
ATOM 1547 C C . ALA B 1 57 ? -10.828 6.801 8.453 1 91.88 57 ALA B C 1
ATOM 1549 O O . ALA B 1 57 ? -10.305 6.113 7.57 1 91.88 57 ALA B O 1
ATOM 1550 N N . ALA B 1 58 ? -11.977 7.469 8.258 1 87.38 58 ALA B N 1
ATOM 1551 C CA . ALA B 1 58 ? -12.719 7.414 7.004 1 87.38 58 ALA B CA 1
ATOM 1552 C C . ALA B 1 58 ? -11.914 8.023 5.859 1 87.38 58 ALA B C 1
ATOM 1554 O O . ALA B 1 58 ? -11.867 7.461 4.762 1 87.38 58 ALA B O 1
ATOM 1555 N N . ILE B 1 59 ? -11.258 9.125 6.156 1 85.62 59 ILE B N 1
ATOM 1556 C CA . ILE B 1 59 ? -10.469 9.836 5.152 1 85.62 59 ILE B CA 1
ATOM 1557 C C . ILE B 1 59 ? -9.305 8.969 4.699 1 85.62 59 ILE B C 1
ATOM 1559 O O . ILE B 1 59 ? -8.969 8.938 3.516 1 85.62 59 ILE B O 1
ATOM 1563 N N . HIS B 1 60 ? -8.664 8.227 5.562 1 86.44 60 HIS B N 1
ATOM 1564 C CA . HIS B 1 60 ? -7.445 7.484 5.266 1 86.44 60 HIS B CA 1
ATOM 1565 C C . HIS B 1 60 ? -7.754 6.031 4.918 1 86.44 60 HIS B C 1
ATOM 1567 O O . HIS B 1 60 ? -6.844 5.227 4.73 1 86.44 60 HIS B O 1
ATOM 1573 N N . SER B 1 61 ? -9.047 5.652 4.828 1 85.81 61 SER B N 1
ATOM 1574 C CA . SER B 1 61 ? -9.477 4.289 4.531 1 85.81 61 SER B CA 1
ATOM 1575 C C . SER B 1 61 ? -8.828 3.283 5.473 1 85.81 61 SER B C 1
ATOM 1577 O O . SER B 1 61 ? -8.281 2.273 5.031 1 85.81 61 SER B O 1
ATOM 1579 N N . ARG B 1 62 ? -8.789 3.65 6.684 1 87.5 62 ARG B N 1
ATOM 1580 C CA . ARG B 1 62 ? -8.289 2.801 7.758 1 87.5 62 ARG B CA 1
ATOM 1581 C C . ARG B 1 62 ? -9.352 2.582 8.828 1 87.5 62 ARG B C 1
ATOM 1583 O O . ARG B 1 62 ? -10.328 3.332 8.898 1 87.5 62 ARG B O 1
ATOM 1590 N N . ASP B 1 63 ? -9.125 1.532 9.594 1 88.31 63 ASP B N 1
ATOM 1591 C CA . ASP B 1 63 ? -10.047 1.321 10.703 1 88.31 63 ASP B CA 1
ATOM 1592 C C . ASP B 1 63 ? -9.688 2.203 11.891 1 88.31 63 ASP B C 1
ATOM 1594 O O . ASP B 1 63 ? -8.555 2.676 12 1 88.31 63 ASP B O 1
ATOM 1598 N N . GLN B 1 64 ? -10.641 2.387 12.734 1 90.44 64 GLN B N 1
ATOM 1599 C CA . GLN B 1 64 ? -10.508 3.279 13.883 1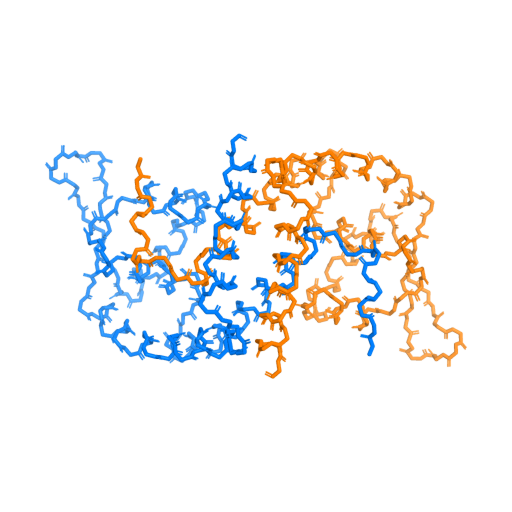 90.44 64 GLN B CA 1
ATOM 1600 C C . GLN B 1 64 ? -9.375 2.822 14.797 1 90.44 64 GLN B C 1
ATOM 1602 O O . GLN B 1 64 ? -8.672 3.648 15.391 1 90.44 64 GLN B O 1
ATOM 1607 N N . THR B 1 65 ? -9.25 1.564 14.836 1 92.12 65 THR B N 1
ATOM 1608 C CA . THR B 1 65 ? -8.203 1.027 15.695 1 92.12 65 THR B CA 1
ATOM 1609 C C . THR B 1 65 ? -6.82 1.399 15.172 1 92.12 65 THR B C 1
ATOM 1611 O O . THR B 1 65 ? -5.945 1.807 15.938 1 92.12 65 THR B O 1
ATOM 1614 N N . SER B 1 66 ? -6.602 1.26 13.82 1 91.94 66 SER B N 1
ATOM 1615 C CA . SER B 1 66 ? -5.336 1.597 13.18 1 91.94 66 SER B CA 1
ATOM 1616 C C . SER B 1 66 ? -5.023 3.082 13.32 1 91.94 66 SER B C 1
ATOM 1618 O O . SER B 1 66 ? -3.887 3.459 13.617 1 91.94 66 SER B O 1
ATOM 1620 N N . ILE B 1 67 ? -6.047 3.889 13.18 1 94.44 67 ILE B N 1
ATOM 1621 C CA . ILE B 1 67 ? -5.855 5.332 13.266 1 94.44 67 ILE B CA 1
ATOM 1622 C C . ILE B 1 67 ? -5.574 5.727 14.711 1 94.44 67 ILE B C 1
ATOM 1624 O O . ILE B 1 67 ? -4.777 6.633 14.977 1 94.44 67 ILE B O 1
ATOM 1628 N N . SER B 1 68 ? -6.258 5.066 15.664 1 95.94 68 SER B N 1
ATOM 1629 C CA . SER B 1 68 ? -6.035 5.348 17.078 1 95.94 68 SER B CA 1
ATOM 1630 C C . SER B 1 68 ? -4.574 5.141 17.469 1 95.94 68 SER B C 1
ATOM 1632 O O . SER B 1 68 ? -4.004 5.945 18.203 1 95.94 68 SER B O 1
ATOM 1634 N N . LYS B 1 69 ? -4.023 4.129 16.922 1 96.56 69 LYS B N 1
ATOM 1635 C CA . LYS B 1 69 ? -2.621 3.842 17.203 1 96.56 69 LYS B CA 1
ATOM 1636 C C . LYS B 1 69 ? -1.714 4.938 16.656 1 96.56 69 LYS B C 1
ATOM 1638 O O . LYS B 1 69 ? -0.728 5.312 17.297 1 96.56 69 LYS B O 1
ATOM 1643 N N . VAL B 1 70 ? -2.033 5.379 15.547 1 96.81 70 VAL B N 1
ATOM 1644 C CA . VAL B 1 70 ? -1.273 6.465 14.93 1 96.81 70 VAL B CA 1
ATOM 1645 C C . VAL B 1 70 ? -1.406 7.73 15.773 1 96.81 70 VAL B C 1
ATOM 1647 O O . VAL B 1 70 ? -0.413 8.414 16.047 1 96.81 70 VAL B O 1
ATOM 1650 N N . LEU B 1 71 ? -2.607 7.977 16.219 1 97.44 71 LEU B N 1
ATOM 1651 C CA . LEU B 1 71 ? -2.871 9.172 17.016 1 97.44 71 LEU B CA 1
ATOM 1652 C C . LEU B 1 71 ? -2.164 9.086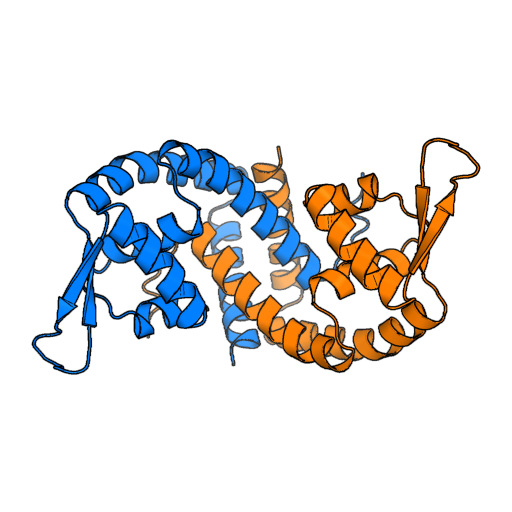 18.359 1 97.44 71 LEU B C 1
ATOM 1654 O O . LEU B 1 71 ? -1.628 10.086 18.859 1 97.44 71 LEU B O 1
ATOM 1658 N N . ASP B 1 72 ? -2.158 7.883 18.969 1 97.62 72 ASP B N 1
ATOM 1659 C CA . ASP B 1 72 ? -1.469 7.672 20.25 1 97.62 72 ASP B CA 1
ATOM 1660 C C . ASP B 1 72 ? 0.015 8.016 20.125 1 97.62 72 ASP B C 1
ATOM 1662 O O . ASP B 1 72 ? 0.576 8.68 21 1 97.62 72 ASP B O 1
ATOM 1666 N N . LYS B 1 73 ? 0.596 7.656 19.031 1 97.62 73 LYS B N 1
ATOM 1667 C CA . LYS B 1 73 ? 2.018 7.902 18.812 1 97.62 73 LYS B CA 1
ATOM 1668 C C . LYS B 1 73 ? 2.293 9.391 18.609 1 97.62 73 LYS B C 1
ATOM 1670 O O . LYS B 1 73 ? 3.266 9.93 19.141 1 97.62 73 LYS B O 1
ATOM 1675 N N . LEU B 1 74 ? 1.44 10.023 17.875 1 97.62 74 LEU B N 1
ATOM 1676 C CA . LEU B 1 74 ? 1.603 11.445 17.609 1 97.62 74 LEU B CA 1
ATOM 1677 C C . LEU B 1 74 ? 1.39 12.273 18.859 1 97.62 74 LEU B C 1
ATOM 1679 O O . LEU B 1 74 ? 2.061 13.281 19.078 1 97.62 74 LEU B O 1
ATOM 1683 N N . GLU B 1 75 ? 0.412 11.828 19.656 1 97.88 75 GLU B N 1
ATOM 1684 C CA . GLU B 1 75 ? 0.15 12.508 20.922 1 97.88 75 GLU B CA 1
ATOM 1685 C C . GLU B 1 75 ? 1.312 12.336 21.891 1 97.88 75 GLU B C 1
ATOM 1687 O O . GLU B 1 75 ? 1.684 13.273 22.594 1 97.88 75 GLU B O 1
ATOM 1692 N N . HIS B 1 76 ? 1.843 11.125 21.906 1 97.38 76 HIS B N 1
ATOM 1693 C CA . HIS B 1 76 ? 3.012 10.852 22.734 1 97.38 76 HIS B CA 1
ATOM 1694 C C . HIS B 1 76 ? 4.188 11.734 22.328 1 97.38 76 HIS B C 1
ATOM 1696 O O . HIS B 1 76 ? 4.949 12.18 23.203 1 97.38 76 HIS B O 1
ATOM 1702 N N . LYS B 1 77 ? 4.266 12.078 21.078 1 96.81 77 LYS B N 1
ATOM 1703 C CA . LYS B 1 77 ? 5.336 12.922 20.562 1 96.81 77 LYS B CA 1
ATOM 1704 C C . LYS B 1 77 ? 4.98 14.398 20.688 1 96.81 77 LYS B C 1
ATOM 1706 O O . LYS B 1 77 ? 5.715 15.266 20.219 1 96.81 77 LYS B O 1
ATOM 1711 N N . GLU B 1 78 ? 3.799 14.602 21.234 1 97.81 78 GLU B N 1
ATOM 1712 C CA . GLU B 1 78 ? 3.314 15.953 21.516 1 97.81 78 GLU B CA 1
ATOM 1713 C C . GLU B 1 78 ? 3.074 16.734 20.219 1 97.81 78 GLU B C 1
ATOM 1715 O O . GLU B 1 78 ? 3.301 17.938 20.172 1 97.81 78 GLU B O 1
ATOM 1720 N N . MET B 1 79 ? 2.697 16.047 19.172 1 97.81 79 MET B N 1
ATOM 1721 C CA . MET B 1 79 ? 2.48 16.688 17.891 1 97.81 79 MET B CA 1
ATOM 1722 C C . MET B 1 79 ? 1 16.984 17.656 1 97.81 79 MET B C 1
ATOM 1724 O O . MET B 1 79 ? 0.643 17.781 16.781 1 97.81 79 MET B O 1
ATOM 1728 N N . ILE B 1 80 ? 0.216 16.266 18.406 1 98.25 80 ILE B N 1
ATOM 1729 C CA . ILE B 1 80 ? -1.223 16.5 18.391 1 98.25 80 ILE B CA 1
ATOM 1730 C C . ILE B 1 80 ? -1.771 16.5 19.812 1 98.25 80 ILE B C 1
ATOM 1732 O O . ILE B 1 80 ? -1.075 16.109 20.75 1 98.25 80 ILE B O 1
ATOM 1736 N N . VAL B 1 81 ? -3.004 17.016 19.953 1 98.12 81 VAL B N 1
ATOM 1737 C CA . VAL B 1 81 ? -3.727 16.969 21.219 1 98.12 81 VAL B CA 1
ATOM 1738 C C . VAL B 1 81 ? -5.199 16.656 20.969 1 98.12 81 VAL B C 1
ATOM 1740 O O . VAL B 1 81 ? -5.758 17.047 19.938 1 98.12 81 VAL B O 1
ATOM 1743 N N . ARG B 1 82 ? -5.758 15.859 21.812 1 96.88 82 ARG B N 1
ATOM 1744 C CA . ARG B 1 82 ? -7.18 15.547 21.766 1 96.88 82 ARG B CA 1
ATOM 1745 C C . ARG B 1 82 ? -7.973 16.422 22.734 1 96.88 82 ARG B C 1
ATOM 1747 O O . ARG B 1 82 ? -7.574 16.594 23.891 1 96.88 82 ARG B O 1
ATOM 1754 N N . ARG B 1 83 ? -9.008 17 22.188 1 95.81 83 ARG B N 1
ATOM 1755 C CA . ARG B 1 83 ? -9.867 17.859 23.016 1 95.81 83 ARG B CA 1
ATOM 1756 C C . ARG B 1 83 ? -11.336 17.484 22.828 1 95.81 83 ARG B C 1
ATOM 1758 O O . ARG B 1 83 ? -11.742 17.047 21.75 1 95.81 83 ARG B O 1
ATOM 1765 N N . GLY B 1 84 ? -12.102 17.672 23.875 1 93.31 84 GLY B N 1
ATOM 1766 C CA . GLY B 1 84 ? -13.531 17.453 23.781 1 93.31 84 GLY B CA 1
ATOM 1767 C C . GLY B 1 84 ? -14.203 18.328 22.75 1 93.31 84 GLY B C 1
ATOM 1768 O O . GLY B 1 84 ? -13.812 19.484 22.562 1 93.31 84 GLY B O 1
ATOM 1769 N N . ASN B 1 85 ? -15.148 17.734 22.078 1 88.75 85 ASN B N 1
ATOM 1770 C CA . ASN B 1 85 ? -15.945 18.484 21.094 1 88.75 85 ASN B CA 1
ATOM 1771 C C . ASN B 1 85 ? -17 19.344 21.781 1 88.75 85 ASN B C 1
ATOM 1773 O O . ASN B 1 85 ? -17.875 18.844 22.484 1 88.75 85 ASN B O 1
ATOM 1777 N N . PRO B 1 86 ? -16.906 20.578 21.594 1 86.94 86 PRO B N 1
ATOM 1778 C CA . PRO B 1 86 ? -17.859 21.469 22.25 1 86.94 86 PRO B CA 1
ATOM 1779 C C . PRO B 1 86 ? -19.297 21.25 21.781 1 86.94 86 PRO B C 1
ATOM 1781 O O . PRO B 1 86 ? -20.234 21.531 22.531 1 86.94 86 PRO B O 1
ATOM 1784 N N . THR B 1 87 ? -19.469 20.734 20.656 1 89.38 87 THR B N 1
ATOM 1785 C CA . THR B 1 87 ? -20.797 20.594 20.062 1 89.38 87 THR B CA 1
ATOM 1786 C C . THR B 1 87 ? -21.328 19.188 20.25 1 89.38 87 THR B C 1
ATOM 1788 O O . THR B 1 87 ? -22.5 18.922 19.969 1 89.38 87 THR B O 1
ATOM 1791 N N . ASP B 1 88 ? -20.484 18.344 20.531 1 86.94 88 ASP B N 1
ATOM 1792 C CA . ASP B 1 88 ? -20.828 16.938 20.734 1 86.94 88 ASP B CA 1
ATOM 1793 C C . ASP B 1 88 ? -20 16.344 21.875 1 86.94 88 ASP B C 1
ATOM 1795 O O . ASP B 1 88 ? -18.891 15.867 21.656 1 86.94 88 ASP B O 1
ATOM 1799 N N . ARG B 1 89 ? -20.578 16.234 23.047 1 83.5 89 ARG B N 1
ATOM 1800 C CA . ARG B 1 89 ? -19.859 15.812 24.25 1 83.5 89 ARG B CA 1
ATOM 1801 C C . ARG B 1 89 ? -19.297 14.406 24.094 1 83.5 89 ARG B C 1
ATOM 1803 O O . ARG B 1 89 ? -18.344 14.031 24.781 1 83.5 89 ARG B O 1
ATOM 1810 N N . ARG B 1 90 ? -19.75 13.672 23.094 1 84.75 90 ARG B N 1
ATOM 1811 C CA . ARG B 1 90 ? -19.328 12.289 22.938 1 84.75 90 ARG B CA 1
ATOM 1812 C C . ARG B 1 90 ? -18.188 12.172 21.922 1 84.75 90 ARG B C 1
ATOM 1814 O O . ARG B 1 90 ? -17.562 11.117 21.797 1 84.75 90 ARG B O 1
ATOM 1821 N N . SER B 1 91 ? -17.984 13.336 21.406 1 88.44 91 SER B N 1
ATOM 1822 C CA . SER B 1 91 ? -16.969 13.289 20.359 1 88.44 91 SER B CA 1
ATOM 1823 C C . SER B 1 91 ? -15.688 13.992 20.797 1 88.44 91 SER B C 1
ATOM 1825 O O . SER B 1 91 ? -15.734 14.969 21.547 1 88.44 91 SER B O 1
ATOM 1827 N N . VAL B 1 92 ? -14.57 13.422 20.422 1 94.06 92 VAL B N 1
ATOM 1828 C CA . VAL B 1 92 ? -13.258 14 20.703 1 94.06 92 VAL B CA 1
ATOM 1829 C C . VAL B 1 92 ? -12.625 14.477 19.391 1 94.06 92 VAL B C 1
ATOM 1831 O O . VAL B 1 92 ? -12.672 13.781 18.375 1 94.06 92 VAL B O 1
ATOM 1834 N N . LEU B 1 93 ? -12.07 15.672 19.469 1 97 93 LEU B N 1
ATOM 1835 C CA . LEU B 1 93 ? -11.453 16.25 18.281 1 97 93 LEU B CA 1
ATOM 1836 C C . LEU B 1 93 ? -9.93 16.25 18.406 1 97 93 LEU B C 1
ATOM 1838 O O . LEU B 1 93 ? -9.391 16.5 19.484 1 97 93 LEU B O 1
ATOM 1842 N N . VAL B 1 94 ? -9.258 16 17.266 1 97.69 94 VAL B N 1
ATOM 1843 C CA . VAL B 1 94 ? -7.801 15.977 17.203 1 97.69 94 VAL B CA 1
ATOM 1844 C C . VAL B 1 94 ? -7.285 17.281 16.609 1 97.69 94 VAL B C 1
ATOM 1846 O O . VAL B 1 94 ? -7.746 17.719 15.547 1 97.69 94 VAL B O 1
ATOM 1849 N N . HIS B 1 95 ? -6.34 17.906 17.344 1 97.44 95 HIS B N 1
ATOM 1850 C CA . HIS B 1 95 ? -5.77 19.188 16.938 1 97.44 95 HIS B CA 1
ATOM 1851 C C . HIS B 1 95 ? -4.254 19.094 16.797 1 97.44 95 HIS B C 1
ATOM 1853 O O . HIS B 1 95 ? -3.605 18.344 17.531 1 97.44 95 HIS B O 1
ATOM 1859 N N . LEU B 1 96 ? -3.758 19.953 15.875 1 96.81 96 LEU B N 1
ATOM 1860 C CA . LEU B 1 96 ? -2.311 20.094 15.789 1 96.81 96 LEU B CA 1
ATOM 1861 C C . LEU B 1 96 ? -1.782 20.969 16.922 1 96.81 96 LEU B C 1
ATOM 1863 O O . LEU B 1 96 ? -2.412 21.953 17.297 1 96.81 96 LEU B O 1
ATOM 1867 N N . THR B 1 97 ? -0.613 20.578 17.422 1 97.81 97 THR B N 1
ATOM 1868 C CA . THR B 1 97 ? 0.13 21.469 18.312 1 97.81 97 THR B CA 1
ATOM 1869 C C . THR B 1 97 ? 1.11 22.328 17.516 1 97.81 97 THR B C 1
ATOM 1871 O O . THR B 1 97 ? 1.262 22.156 16.312 1 97.81 97 THR B O 1
ATOM 1874 N N . ASP B 1 98 ? 1.747 23.297 18.219 1 97.06 98 ASP B N 1
ATOM 1875 C CA . ASP B 1 98 ? 2.785 24.094 17.562 1 97.06 98 ASP B CA 1
ATOM 1876 C C . ASP B 1 98 ? 3.947 23.219 17.109 1 97.06 98 ASP B C 1
ATOM 1878 O O . ASP B 1 98 ? 4.512 23.438 16.031 1 97.06 98 ASP B O 1
ATOM 1882 N N . LYS B 1 99 ? 4.156 22.25 17.906 1 96.94 99 LYS B N 1
ATOM 1883 C CA . LYS B 1 99 ? 5.211 21.312 17.547 1 96.94 99 LYS B CA 1
ATOM 1884 C C . LYS B 1 99 ? 4.84 20.531 16.281 1 96.94 99 LYS B C 1
ATOM 1886 O O . LYS B 1 99 ? 5.68 20.344 15.391 1 96.94 99 LYS B O 1
ATOM 1891 N N . GLY B 1 100 ? 3.609 20.031 16.219 1 96.94 100 GLY B N 1
ATOM 1892 C CA . GLY B 1 100 ? 3.135 19.359 15.031 1 96.94 100 GLY B CA 1
ATOM 1893 C C . GLY B 1 100 ? 3.211 20.219 13.781 1 96.94 100 GLY B C 1
ATOM 1894 O O . GLY B 1 100 ? 3.605 19.734 12.719 1 96.94 100 GLY B O 1
ATOM 1895 N N . ARG B 1 101 ? 2.91 21.453 13.93 1 95.94 101 ARG B N 1
ATOM 1896 C CA . ARG B 1 101 ? 2.953 22.406 12.812 1 95.94 101 ARG B CA 1
ATOM 1897 C C . ARG B 1 101 ? 4.387 22.625 12.352 1 95.94 101 ARG B C 1
ATOM 1899 O O . ARG B 1 101 ? 4.641 22.781 11.156 1 95.94 101 ARG B O 1
ATOM 1906 N N . ASP B 1 102 ? 5.301 22.75 13.312 1 96.19 102 ASP B N 1
ATOM 1907 C CA . ASP B 1 102 ? 6.707 22.953 12.992 1 96.19 102 ASP B CA 1
ATOM 1908 C C . ASP B 1 102 ? 7.27 21.781 12.195 1 96.19 102 ASP B C 1
ATOM 1910 O O . ASP B 1 102 ? 8.023 21.969 11.242 1 96.19 102 ASP B O 1
ATOM 1914 N N . VAL B 1 103 ? 6.832 20.594 12.578 1 95.69 103 VAL B N 1
ATOM 1915 C CA . VAL B 1 103 ? 7.289 19.391 11.883 1 95.69 103 VAL B CA 1
ATOM 1916 C C . VAL B 1 103 ? 6.738 19.375 10.461 1 95.69 103 VAL B C 1
ATOM 1918 O O . VAL B 1 103 ? 7.453 19.031 9.516 1 95.69 103 VAL B O 1
ATOM 1921 N N . GLU B 1 104 ? 5.523 19.734 10.32 1 94.12 104 GLU B N 1
ATOM 1922 C CA . GLU B 1 104 ? 4.902 19.812 9 1 94.12 104 GLU B CA 1
ATOM 1923 C C . GLU B 1 104 ? 5.641 20.797 8.102 1 94.12 104 GLU B C 1
ATOM 1925 O O . GLU B 1 104 ? 5.852 20.531 6.918 1 94.12 104 GLU B O 1
ATOM 1930 N N . ARG B 1 105 ? 5.969 21.922 8.664 1 94.31 105 ARG B N 1
ATOM 1931 C CA . ARG B 1 105 ? 6.66 22.969 7.906 1 94.31 105 ARG B CA 1
ATOM 1932 C C . ARG B 1 105 ? 8.016 22.469 7.41 1 94.31 105 ARG B C 1
ATOM 1934 O O . ARG B 1 105 ? 8.453 22.844 6.32 1 94.31 105 ARG B O 1
ATOM 1941 N N . LEU B 1 106 ? 8.594 21.641 8.219 1 94.88 106 LEU B N 1
ATOM 1942 C CA . LEU B 1 106 ? 9.898 21.094 7.871 1 94.88 106 LEU B CA 1
ATOM 1943 C C . LEU B 1 106 ? 9.766 20 6.805 1 94.88 106 LEU B C 1
ATOM 1945 O O . LEU B 1 106 ? 10.586 19.938 5.879 1 94.88 106 LEU B O 1
ATOM 1949 N N . LEU B 1 107 ? 8.758 19.188 6.848 1 95.38 107 LEU B N 1
ATOM 1950 C CA . LEU B 1 107 ? 8.68 17.984 6.027 1 95.38 107 LEU B CA 1
ATOM 1951 C C . LEU B 1 107 ? 7.945 18.266 4.719 1 95.38 107 LEU B C 1
ATOM 1953 O O . LEU B 1 107 ? 8.211 17.625 3.703 1 95.38 107 LEU B O 1
ATOM 1957 N N . THR B 1 108 ? 7.047 19.25 4.711 1 94.19 108 THR B N 1
ATOM 1958 C CA . THR B 1 108 ? 6.152 19.469 3.582 1 94.19 108 THR B CA 1
ATOM 1959 C C . THR B 1 108 ? 6.945 19.75 2.311 1 94.19 108 THR B C 1
ATOM 1961 O O . THR B 1 108 ? 6.707 19.125 1.271 1 94.19 108 THR B O 1
ATOM 1964 N N . PRO B 1 109 ? 8.031 20.641 2.396 1 95.44 109 PRO B N 1
ATOM 1965 C CA . PRO B 1 109 ? 8.797 20.906 1.17 1 95.44 109 PRO B CA 1
ATOM 1966 C C . PRO B 1 109 ? 9.547 19.672 0.674 1 95.44 109 PRO B C 1
ATOM 1968 O O . PRO B 1 109 ? 9.711 19.484 -0.535 1 95.44 109 PRO B O 1
ATOM 1971 N N . LEU B 1 110 ? 9.992 18.812 1.589 1 95.94 110 LEU B N 1
ATOM 1972 C CA . LEU B 1 110 ? 10.703 17.594 1.227 1 95.94 110 LEU B CA 1
ATOM 1973 C C . LEU B 1 110 ? 9.758 16.594 0.573 1 95.94 110 LEU B C 1
ATOM 1975 O O . LEU B 1 110 ? 10.117 15.945 -0.419 1 95.94 110 LEU B O 1
ATOM 1979 N N . MET B 1 111 ? 8.555 16.516 1.098 1 94.75 111 MET B N 1
ATOM 1980 C CA . MET B 1 111 ? 7.547 15.609 0.549 1 94.75 111 MET B CA 1
ATOM 1981 C C . MET B 1 111 ? 7.086 16.078 -0.827 1 94.75 111 MET B C 1
ATOM 1983 O O . MET B 1 111 ? 6.891 15.266 -1.729 1 94.75 111 MET B O 1
ATOM 1987 N N . GLU B 1 112 ? 6.945 17.375 -0.952 1 93.88 112 GLU B N 1
ATOM 1988 C CA . GLU B 1 112 ? 6.543 17.938 -2.236 1 93.88 112 GLU B CA 1
ATOM 1989 C C . GLU B 1 112 ? 7.605 17.688 -3.303 1 93.88 112 GLU B C 1
ATOM 1991 O O . GLU B 1 112 ? 7.281 17.422 -4.461 1 93.88 112 GLU B O 1
ATOM 1996 N N . ALA B 1 113 ? 8.891 17.828 -2.93 1 95.31 113 ALA B N 1
ATOM 1997 C CA . ALA B 1 113 ? 9.984 17.547 -3.854 1 95.31 113 ALA B CA 1
ATOM 1998 C C . ALA B 1 113 ? 9.984 16.078 -4.281 1 95.31 113 ALA B C 1
ATOM 2000 O O . ALA B 1 113 ? 10.227 15.773 -5.449 1 95.31 113 ALA B O 1
ATOM 2001 N N . SER B 1 114 ? 9.734 15.203 -3.342 1 94.31 114 SER B N 1
ATOM 2002 C CA . SER B 1 114 ? 9.656 13.773 -3.635 1 94.31 114 SER B CA 1
ATOM 2003 C C . SER B 1 114 ? 8.5 13.469 -4.578 1 94.31 114 SER B C 1
ATOM 2005 O O . SER B 1 114 ? 8.641 12.656 -5.496 1 94.31 114 SER B O 1
ATOM 2007 N N . ASN B 1 115 ? 7.352 14.086 -4.336 1 93.81 115 ASN B N 1
ATOM 2008 C CA . ASN B 1 115 ? 6.195 13.922 -5.211 1 93.81 115 ASN B CA 1
ATOM 2009 C C . ASN B 1 115 ? 6.488 14.398 -6.629 1 93.81 115 ASN B C 1
ATOM 2011 O O . ASN B 1 115 ? 6.055 13.781 -7.602 1 93.81 115 ASN B O 1
ATOM 2015 N N . ALA B 1 116 ? 7.207 15.531 -6.684 1 95 116 ALA B N 1
ATOM 2016 C CA . ALA B 1 116 ? 7.57 16.062 -7.992 1 95 116 ALA B CA 1
ATOM 2017 C C . ALA B 1 116 ? 8.469 15.102 -8.75 1 95 116 ALA B C 1
ATOM 2019 O O . ALA B 1 116 ? 8.328 14.93 -9.961 1 95 116 ALA B O 1
ATOM 2020 N N . GLU B 1 117 ? 9.367 14.461 -8.031 1 95.62 117 GLU B N 1
ATOM 2021 C CA . GLU B 1 117 ? 10.242 13.469 -8.633 1 95.62 117 GLU B CA 1
ATOM 2022 C C . GLU B 1 117 ? 9.445 12.242 -9.094 1 95.62 117 GLU B C 1
ATOM 2024 O O . GLU B 1 117 ? 9.742 11.664 -10.141 1 95.62 117 GLU B O 1
ATOM 2029 N N . ALA B 1 118 ? 8.445 11.875 -8.375 1 96.44 118 ALA B N 1
ATOM 2030 C CA . ALA B 1 118 ? 7.637 10.695 -8.664 1 96.44 118 ALA B CA 1
ATOM 2031 C C . ALA B 1 118 ? 6.887 10.859 -9.984 1 96.44 118 ALA B C 1
ATOM 2033 O O . ALA B 1 118 ? 6.637 9.883 -10.688 1 96.44 118 ALA B O 1
ATOM 2034 N N . ILE B 1 119 ? 6.594 12.102 -10.336 1 96.75 119 ILE B N 1
ATOM 2035 C CA . ILE B 1 119 ? 5.754 12.305 -11.508 1 96.75 119 ILE B CA 1
ATOM 2036 C C . ILE B 1 119 ? 6.582 12.914 -12.641 1 96.75 119 ILE B C 1
ATOM 2038 O O . ILE B 1 119 ? 6.027 13.469 -13.594 1 96.75 119 ILE B O 1
ATOM 2042 N N . GLU B 1 120 ? 7.91 12.922 -12.43 1 96.69 120 GLU B N 1
ATOM 2043 C CA . GLU B 1 120 ? 8.789 13.461 -13.461 1 96.69 120 GLU B CA 1
ATOM 2044 C C . GLU B 1 120 ? 8.523 12.789 -14.812 1 96.69 120 GLU B C 1
ATOM 2046 O O . GLU B 1 120 ? 8.367 11.57 -14.883 1 96.69 120 GLU B O 1
ATOM 2051 N N . GLY B 1 121 ? 8.375 13.578 -15.875 1 97 121 GLY B N 1
ATOM 2052 C CA . GLY B 1 121 ? 8.203 13.055 -17.219 1 97 121 GLY B CA 1
ATOM 2053 C C . GLY B 1 121 ? 6.75 12.883 -17.625 1 97 121 GLY B C 1
ATOM 2054 O O . GLY B 1 121 ? 6.449 12.531 -18.766 1 97 121 GLY B O 1
ATOM 2055 N N . LEU B 1 122 ? 5.855 13.125 -16.703 1 97.06 122 LEU B N 1
ATOM 2056 C CA . LEU B 1 122 ? 4.434 13.047 -17 1 97.06 122 LEU B CA 1
ATOM 2057 C C . LEU B 1 122 ? 3.877 14.422 -17.359 1 97.06 122 LEU B C 1
ATOM 2059 O O . LEU B 1 122 ? 4.246 15.422 -16.75 1 97.06 122 LEU B O 1
ATOM 2063 N N . THR B 1 123 ? 3.006 14.484 -18.359 1 97.31 123 THR B N 1
ATOM 2064 C CA . THR B 1 123 ? 2.289 15.711 -18.672 1 97.31 123 THR B CA 1
ATOM 2065 C C . THR B 1 123 ? 1.16 15.953 -17.672 1 97.31 123 THR B C 1
ATOM 2067 O O . THR B 1 123 ? 0.722 15.023 -17 1 97.31 123 THR B O 1
ATOM 2070 N N . GLU B 1 124 ? 0.747 17.203 -17.641 1 95.31 124 GLU B N 1
ATOM 2071 C CA . GLU B 1 124 ? -0.388 17.531 -16.781 1 95.31 124 GLU B CA 1
ATOM 2072 C C . GLU B 1 124 ? -1.622 16.719 -17.156 1 95.31 124 GLU B C 1
ATOM 2074 O O . GLU B 1 124 ? -2.393 16.297 -16.297 1 95.31 124 GLU B O 1
ATOM 2079 N N . GLU B 1 125 ? -1.745 16.453 -18.406 1 96.44 125 GLU B N 1
ATOM 2080 C CA . GLU B 1 125 ? -2.887 15.695 -18.906 1 96.44 125 GLU B CA 1
ATOM 2081 C C . GLU B 1 125 ? -2.812 14.242 -18.469 1 96.44 125 GLU B C 1
ATOM 2083 O O . GLU B 1 125 ? -3.82 13.656 -18.062 1 96.44 125 GLU B O 1
ATOM 2088 N N . GLU B 1 126 ? -1.649 13.68 -18.547 1 96.69 126 GLU B N 1
ATOM 2089 C CA . GLU B 1 126 ? -1.451 12.305 -18.094 1 96.69 126 GLU B CA 1
ATOM 2090 C C . GLU B 1 126 ? -1.725 12.164 -16.609 1 96.69 126 GLU B C 1
ATOM 2092 O O . GLU B 1 126 ? -2.379 11.219 -16.172 1 96.69 126 GLU B O 1
ATOM 2097 N N . LEU B 1 127 ? -1.254 13.164 -15.875 1 95.75 127 LEU B N 1
ATOM 2098 C CA . LEU B 1 127 ? -1.412 13.125 -14.422 1 95.75 127 LEU B CA 1
ATOM 2099 C C . LEU B 1 127 ? -2.875 13.305 -14.031 1 95.75 127 LEU B C 1
ATOM 2101 O O . LEU B 1 127 ? -3.369 12.609 -13.141 1 95.75 127 LEU B O 1
ATOM 2105 N N . ASN B 1 128 ? -3.541 14.18 -14.703 1 95.62 128 ASN B N 1
ATOM 2106 C CA . ASN B 1 128 ? -4.949 14.414 -14.414 1 95.62 128 ASN B CA 1
ATOM 2107 C C . ASN B 1 128 ? -5.801 13.188 -14.711 1 95.62 128 ASN B C 1
ATOM 2109 O O . ASN B 1 128 ? -6.695 12.844 -13.945 1 95.62 128 ASN B O 1
ATOM 2113 N N . LEU B 1 129 ? -5.516 12.562 -15.789 1 96.44 129 LEU B N 1
ATOM 2114 C CA . LEU B 1 129 ? -6.238 11.344 -16.141 1 96.44 129 LEU B CA 1
ATOM 2115 C C . LEU B 1 129 ? -5.93 10.227 -15.141 1 96.44 129 LEU B C 1
ATOM 2117 O O . LEU B 1 129 ? -6.82 9.469 -14.75 1 96.44 129 LEU B O 1
ATOM 2121 N N . PHE B 1 130 ? -4.676 10.141 -14.812 1 97.38 130 PHE B N 1
ATOM 2122 C CA . PHE B 1 130 ? -4.25 9.148 -13.828 1 97.38 130 PHE B CA 1
ATOM 2123 C C . PHE B 1 130 ? -5.012 9.312 -12.523 1 97.38 130 PHE B C 1
ATOM 2125 O O . PHE B 1 130 ? -5.539 8.336 -11.984 1 97.38 130 PHE B O 1
ATOM 2132 N N . ILE B 1 131 ? -5.117 10.531 -12.016 1 96.62 131 ILE B N 1
ATOM 2133 C CA . ILE B 1 131 ? -5.789 10.82 -10.758 1 96.62 131 ILE B CA 1
ATOM 2134 C C . ILE B 1 131 ? -7.277 10.508 -10.875 1 96.62 131 ILE B C 1
ATOM 2136 O O . ILE B 1 131 ? -7.875 9.945 -9.961 1 96.62 131 ILE B O 1
ATOM 2140 N N . ARG B 1 132 ? -7.84 10.82 -11.992 1 96.62 132 ARG B N 1
ATOM 2141 C CA . ARG B 1 132 ? -9.25 10.531 -12.219 1 96.62 132 ARG B CA 1
ATOM 2142 C C . ARG B 1 132 ? -9.516 9.023 -12.172 1 96.62 132 ARG B C 1
ATOM 2144 O O . ARG B 1 132 ? -10.492 8.578 -11.562 1 96.62 132 ARG B O 1
ATOM 2151 N N . VAL B 1 133 ? -8.703 8.25 -12.859 1 97.44 133 VAL B N 1
ATOM 2152 C CA . VAL B 1 133 ? -8.859 6.805 -12.906 1 97.44 133 VAL B CA 1
ATOM 2153 C C . VAL B 1 133 ? -8.617 6.211 -11.523 1 97.44 133 VAL B C 1
ATOM 2155 O O . VAL B 1 133 ? -9.344 5.316 -11.086 1 97.44 133 VAL B O 1
ATOM 2158 N N . LEU B 1 134 ? -7.559 6.723 -10.844 1 97.12 134 LEU B N 1
ATOM 2159 C CA . LEU B 1 134 ? -7.262 6.281 -9.484 1 97.12 134 LEU B CA 1
ATOM 2160 C C . LEU B 1 134 ? -8.453 6.5 -8.562 1 97.12 134 LEU B C 1
ATOM 2162 O O . LEU B 1 134 ? -8.805 5.625 -7.77 1 97.12 134 LEU B O 1
ATOM 2166 N N . ASN B 1 135 ? -9.133 7.625 -8.688 1 95.5 135 ASN B N 1
ATOM 2167 C CA . ASN B 1 135 ? -10.328 7.941 -7.91 1 95.5 135 ASN B CA 1
ATOM 2168 C C . ASN B 1 135 ? -11.492 7.031 -8.273 1 95.5 135 ASN B C 1
ATOM 2170 O O . ASN B 1 135 ? -12.281 6.641 -7.41 1 95.5 135 ASN B O 1
ATOM 2174 N N . ARG B 1 136 ? -11.617 6.754 -9.516 1 96.69 136 ARG B N 1
ATOM 2175 C CA . ARG B 1 136 ? -12.68 5.848 -9.953 1 96.69 136 ARG B CA 1
ATOM 2176 C C . ARG B 1 136 ? -12.469 4.449 -9.391 1 96.69 136 ARG B C 1
ATOM 2178 O O . ARG B 1 136 ? -13.422 3.811 -8.93 1 96.69 136 ARG B O 1
ATOM 2185 N N . ILE B 1 137 ? -11.242 3.971 -9.43 1 97.06 137 ILE B N 1
ATOM 2186 C CA . ILE B 1 137 ? -10.922 2.66 -8.875 1 97.06 137 ILE B CA 1
ATOM 2187 C C . ILE B 1 137 ? -11.234 2.641 -7.379 1 97.06 137 ILE B C 1
ATOM 2189 O O . ILE B 1 137 ? -11.852 1.696 -6.879 1 97.06 137 ILE B O 1
ATOM 2193 N N . PHE B 1 138 ? -10.828 3.699 -6.695 1 95.88 138 PHE B N 1
ATOM 2194 C CA . PHE B 1 138 ? -11.133 3.816 -5.273 1 95.88 138 PHE B CA 1
ATOM 2195 C C . PHE B 1 138 ? -12.641 3.742 -5.039 1 95.88 138 PHE B C 1
ATOM 2197 O O . PHE B 1 138 ? -13.094 3.014 -4.156 1 95.88 138 PHE B O 1
ATOM 2204 N N . GLY B 1 139 ? -13.383 4.457 -5.793 1 95.19 139 GLY B N 1
ATOM 2205 C CA . GLY B 1 139 ? -14.828 4.438 -5.676 1 95.19 139 GLY B CA 1
ATOM 2206 C C . GLY B 1 139 ? -15.43 3.07 -5.934 1 95.19 139 GLY B C 1
ATOM 2207 O O . GLY B 1 139 ? -16.344 2.645 -5.23 1 95.19 139 GLY B O 1
ATOM 2208 N N . ASN B 1 140 ? -14.945 2.367 -6.93 1 96.12 140 ASN B N 1
ATOM 2209 C CA . ASN B 1 140 ? -15.461 1.055 -7.312 1 96.12 140 ASN B CA 1
ATOM 2210 C C . ASN B 1 140 ? -15.203 0.016 -6.223 1 96.12 140 ASN B C 1
ATOM 2212 O O . ASN B 1 140 ? -16.031 -0.852 -5.977 1 96.12 140 ASN B O 1
ATOM 2216 N N . VAL B 1 141 ? -14.016 0.15 -5.547 1 93.75 141 VAL B N 1
ATOM 2217 C CA . VAL B 1 141 ? -13.633 -0.916 -4.625 1 93.75 141 VAL B CA 1
ATOM 2218 C C . VAL B 1 141 ? -14.188 -0.615 -3.232 1 93.75 141 VAL B C 1
ATOM 2220 O O . VAL B 1 141 ? -14.273 -1.508 -2.387 1 93.75 141 VAL B O 1
ATOM 2223 N N . SER B 1 142 ? -14.391 0.623 -2.904 1 88.69 142 SER B N 1
ATOM 2224 C CA . SER B 1 142 ? -14.898 1.021 -1.598 1 88.69 142 SER B CA 1
ATOM 2225 C C . SER B 1 142 ? -16.406 0.825 -1.51 1 88.69 142 SER B C 1
ATOM 2227 O O . SER B 1 142 ? -17 0.94 -0.43 1 88.69 142 SER B O 1
ATOM 2229 N N . GLY B 1 143 ? -17.156 0.738 -2.627 1 73.25 143 GLY B N 1
ATOM 2230 C CA . GLY B 1 143 ? -18.594 0.607 -2.645 1 73.25 143 GLY B CA 1
ATOM 2231 C C . GLY B 1 143 ? -19.078 -0.806 -2.363 1 73.25 143 GLY B C 1
ATOM 2232 O O . GLY B 1 143 ? -18.281 -1.751 -2.402 1 73.25 143 GLY B O 1
#

Nearest PDB structures (foldseek):
  2nnn-assembly3_F  TM=8.858E-01  e=1.988E-09  Pseudomonas aeruginosa
  3voe-assembly1_B  TM=8.093E-01  e=1.201E-09  Escherichia coli K-12
  3vod-assembly1_A  TM=7.822E-01  e=2.558E-09  Escherichia coli K-12
  7kfq-assembly1_A  TM=8.384E-01  e=1.400E-08  Variovorax paradoxus
  5x80-assembly1_B  TM=7.317E-01  e=3.834E-08  Mycobacterium tuberculosis H37Rv

pLDDT: mean 91.13, std 12.49, range [23.89, 98.25]

Organism: Saccharibacillus brassicae (NCBI:txid2583377)

Solvent-accessible surface area (backbone atoms only — not comparable to full-atom values): 15394 Å² total; per-residue (Å²): 135,75,72,68,65,88,75,64,46,69,68,52,56,45,46,32,31,39,42,33,45,48,51,51,44,30,63,59,29,47,78,72,74,40,46,50,68,48,48,52,54,54,52,48,32,74,76,46,64,56,39,34,61,67,56,53,11,61,73,54,54,45,51,57,68,63,44,47,54,46,48,53,54,37,37,74,68,50,26,31,47,78,41,77,28,91,88,38,86,89,38,50,21,39,29,66,32,73,56,28,49,54,50,45,66,64,44,48,63,56,52,50,52,51,53,52,47,27,48,62,92,59,50,72,66,56,49,51,50,36,53,51,50,49,50,48,30,32,53,45,43,67,100,134,74,73,68,67,90,74,63,45,70,68,54,55,44,47,34,32,38,43,32,45,49,51,51,44,28,62,60,30,46,78,71,76,41,45,50,67,48,47,51,55,52,54,49,31,74,76,46,62,56,40,35,61,66,56,52,11,62,72,55,55,43,50,57,69,63,42,48,54,46,48,52,54,36,37,73,68,48,25,33,47,78,40,77,29,91,89,38,84,88,38,51,21,39,31,65,32,72,57,29,50,52,51,46,66,62,45,48,64,57,51,51,52,51,53,52,48,25,49,62,93,58,50,73,67,57,50,52,50,35,52,52,51,49,50,47,29,32,53,44,42,68,102